Protein AF-A0A800IIA4-F1 (afdb_monomer)

Mean predicted aligned error: 16.6 Å

Sequence (178 aa):
QFEQRILDPRFRSATKDTIPQFEAEQLIQDRASAIQGIERRLAEEMEGFPVVVDNIQIENIVLPKKYINSIEIKQTEKNLAAAEEHKLERQRLEALRAVNTADAKAKGILKIAEAEAQSILLKGMAEAQAIEAKGKALKDNPLIVKLTEAQAWDGRLPTTMMGDGVMPIMDIRPTNNK

Secondary structure (DSSP, 8-state):
-HIIIIIHHHHHHHHHHHGGGS-HHHHHH-HHHHHHHHHHHHHHHHTTSS--------------HHHHHHHHHHHHHHHHHHHHHHHHHHHHHHHHHHHHHHHHHHHHHHHHHHHHHHHHHHHHHHHHHHHHHHHHHHHH-HHHHHHHHHHH--S---S---SS--------------

Solvent-accessible surface area (backbone atoms only — not comparable to full-atom values): 10802 Å² total; per-residue (Å²): 114,62,55,79,69,52,47,51,61,45,51,54,47,30,43,65,65,44,58,77,77,49,55,70,65,44,58,69,76,41,44,65,62,52,48,52,52,29,51,54,46,39,50,66,73,33,69,89,47,103,61,85,86,87,79,88,85,81,90,77,88,83,76,58,67,72,56,56,51,54,48,53,50,53,50,52,51,51,51,49,51,52,50,50,52,54,48,53,51,50,51,51,52,50,51,54,50,52,52,53,51,49,53,51,49,53,53,49,52,52,52,49,53,51,52,51,52,51,50,50,51,52,50,51,51,54,49,49,51,50,49,50,53,50,52,50,56,47,67,79,34,65,64,53,58,56,49,51,52,59,68,70,47,87,81,71,79,80,90,69,84,74,84,85,90,79,79,80,88,75,85,79,78,80,84,84,79,134

Radius of gyration: 52.63 Å; Cα contacts (8 Å, |Δi|>4): 32; chains: 1; bounding box: 92×34×142 Å

pLDDT: mean 78.51, std 14.35, range [39.19, 96.12]

Foldseek 3Di:
DCCVPPVVVLLVVLLVVQVVVDQVVCCVVPVPVSVVSSVVSSQVSCVPDPDDDDDDDDPDDDDDPVVVVVNVVVVVVVVVVVVVVVVVVVVVVVVVVVVVVVVVVVVVVVVVVVVVVVVVVVVVVVVVVVVVVVVVVCVVCVVVVVVVVVVPDPPDDPPDPDDDDDDDPDPPDDPDDD

Structure (mmCIF, N/CA/C/O backbone):
data_AF-A0A800IIA4-F1
#
_entry.id   AF-A0A800IIA4-F1
#
loop_
_atom_site.group_PDB
_atom_site.id
_atom_site.type_symbol
_atom_site.label_atom_id
_atom_site.label_alt_id
_atom_site.label_comp_id
_atom_site.label_asym_id
_atom_site.label_entity_id
_atom_site.label_seq_id
_atom_site.pdbx_PDB_ins_code
_atom_site.Cartn_x
_atom_site.Cartn_y
_atom_site.Cartn_z
_atom_site.occupancy
_atom_site.B_iso_or_equiv
_atom_site.auth_seq_id
_atom_site.auth_comp_id
_atom_site.auth_asym_id
_atom_site.auth_atom_id
_atom_site.pdbx_PDB_model_num
ATOM 1 N N . GLN A 1 1 ? -38.174 -3.268 46.066 1.00 60.22 1 GLN A N 1
ATOM 2 C CA . GLN A 1 1 ? -36.924 -2.975 46.814 1.00 60.22 1 GLN A CA 1
ATOM 3 C C . GLN A 1 1 ? -35.736 -3.848 46.398 1.00 60.22 1 GLN A C 1
ATOM 5 O O . GLN A 1 1 ? -34.617 -3.381 46.554 1.00 60.22 1 GLN A O 1
ATOM 10 N N . PHE A 1 2 ? -35.935 -5.072 45.886 1.00 66.44 2 PHE A N 1
ATOM 11 C CA . PHE A 1 2 ? -34.847 -5.938 45.400 1.00 66.44 2 PHE A CA 1
ATOM 12 C C . PHE A 1 2 ? -34.116 -5.346 44.180 1.00 66.44 2 PHE A C 1
ATOM 14 O O . PHE A 1 2 ? -32.895 -5.247 44.182 1.00 66.44 2 PHE A O 1
ATOM 21 N N . GLU A 1 3 ? -34.874 -4.854 43.199 1.00 64.06 3 GLU A N 1
ATOM 22 C CA . GLU A 1 3 ? -34.370 -4.246 41.959 1.00 64.06 3 GLU A CA 1
ATOM 23 C C . GLU A 1 3 ? -33.366 -3.103 42.218 1.00 64.06 3 GLU A C 1
ATOM 25 O O . GLU A 1 3 ? -32.193 -3.212 41.878 1.00 64.06 3 GLU A O 1
ATOM 30 N N . GLN A 1 4 ? -33.766 -2.079 42.975 1.00 68.69 4 GLN A N 1
ATOM 31 C CA . GLN A 1 4 ? -32.907 -0.925 43.288 1.00 68.69 4 GLN A CA 1
ATOM 32 C C . GLN A 1 4 ? -31.714 -1.235 44.209 1.00 68.69 4 GLN A C 1
ATOM 34 O O . GLN A 1 4 ? -30.764 -0.457 44.272 1.00 68.69 4 GLN A O 1
ATOM 39 N N . ARG A 1 5 ? -31.762 -2.328 44.985 1.00 74.25 5 ARG A N 1
ATOM 40 C CA . ARG A 1 5 ? -30.724 -2.641 45.988 1.00 74.25 5 ARG A CA 1
ATOM 41 C C . ARG A 1 5 ? -29.743 -3.714 45.542 1.00 74.25 5 ARG A C 1
ATOM 43 O O . ARG A 1 5 ? -28.636 -3.746 46.070 1.00 74.25 5 ARG A O 1
ATOM 50 N N . ILE A 1 6 ? -30.151 -4.598 44.637 1.00 76.62 6 ILE A N 1
ATOM 51 C CA . ILE A 1 6 ? -29.365 -5.766 44.229 1.00 76.62 6 ILE A CA 1
ATOM 52 C C . ILE A 1 6 ? -29.177 -5.783 42.714 1.00 76.62 6 ILE A C 1
ATOM 54 O O . ILE A 1 6 ? -28.040 -5.920 42.273 1.00 76.62 6 ILE A O 1
ATOM 58 N N . LEU A 1 7 ? -30.234 -5.564 41.926 1.00 79.44 7 LEU A N 1
ATOM 59 C CA . LEU A 1 7 ? -30.142 -5.627 40.465 1.00 79.44 7 LEU A CA 1
ATOM 60 C C . LEU A 1 7 ? -29.374 -4.429 39.885 1.00 79.44 7 LEU A C 1
ATOM 62 O O . LEU A 1 7 ? -28.376 -4.625 39.199 1.00 79.44 7 LEU A O 1
ATOM 66 N N . ASP A 1 8 ? -29.770 -3.196 40.214 1.00 82.25 8 ASP A N 1
ATOM 67 C CA . ASP A 1 8 ? -29.156 -1.980 39.654 1.00 82.25 8 ASP A CA 1
ATOM 68 C C . ASP A 1 8 ? -27.639 -1.872 39.912 1.00 82.25 8 ASP A C 1
ATOM 70 O O . ASP A 1 8 ? -26.889 -1.557 38.979 1.00 82.25 8 ASP A O 1
ATOM 74 N N . PRO A 1 9 ? -27.128 -2.127 41.138 1.00 84.69 9 PRO A N 1
ATOM 75 C CA . PRO A 1 9 ? -25.692 -2.055 41.397 1.00 84.69 9 PRO A CA 1
ATOM 76 C C . PRO A 1 9 ? -24.902 -3.117 40.629 1.00 84.69 9 PRO A C 1
ATOM 78 O O . PRO A 1 9 ? -23.801 -2.835 40.158 1.00 84.69 9 PRO A O 1
ATOM 81 N N . ARG A 1 10 ? -25.466 -4.321 40.484 1.00 83.56 10 ARG A N 1
ATOM 82 C CA . ARG A 1 10 ? -24.829 -5.455 39.800 1.00 83.56 10 ARG A CA 1
ATOM 83 C C . ARG A 1 10 ? -24.840 -5.272 38.293 1.00 83.56 10 ARG A C 1
ATOM 85 O O . ARG A 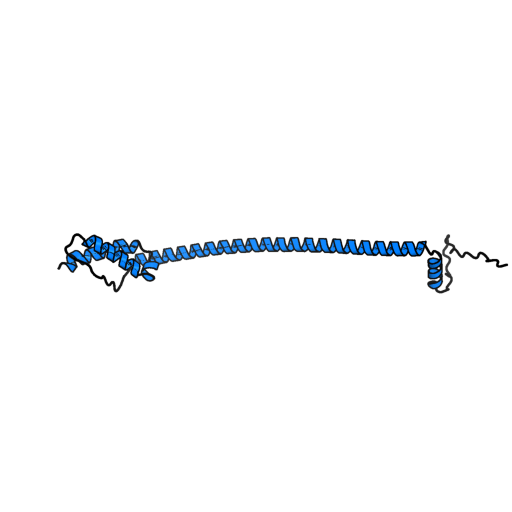1 10 ? -23.802 -5.403 37.660 1.00 83.56 10 ARG A O 1
ATOM 92 N N . PHE A 1 11 ? -25.952 -4.799 37.738 1.00 82.56 11 PHE A N 1
ATOM 93 C CA . PHE A 1 11 ? -26.037 -4.410 36.334 1.00 82.56 11 PHE A CA 1
ATOM 94 C C . PHE A 1 11 ? -25.012 -3.328 35.972 1.00 82.56 11 PHE A C 1
ATOM 96 O O . PHE A 1 11 ? -24.294 -3.441 34.974 1.00 82.56 11 PHE A O 1
ATOM 103 N N . ARG A 1 12 ? -24.871 -2.296 36.817 1.00 83.25 12 ARG A N 1
ATOM 104 C CA . ARG A 1 12 ? -23.839 -1.263 36.636 1.00 83.25 12 ARG A CA 1
ATOM 105 C C . ARG A 1 12 ? -22.422 -1.825 36.745 1.00 83.25 12 ARG A C 1
ATOM 107 O O . ARG A 1 12 ? -21.562 -1.379 35.989 1.00 83.25 12 ARG A O 1
ATOM 114 N N . SER A 1 13 ? -22.180 -2.763 37.662 1.00 84.44 13 SER A N 1
ATOM 115 C CA . SER A 1 13 ? -20.883 -3.435 37.818 1.00 84.44 13 SER A CA 1
ATOM 116 C C . SER A 1 13 ? -20.537 -4.255 36.577 1.00 84.44 13 SER A C 1
ATOM 118 O O . SER A 1 13 ? -19.545 -3.961 35.914 1.00 84.44 13 SER A O 1
ATOM 120 N N . ALA A 1 14 ? -21.419 -5.177 36.185 1.00 84.56 14 ALA A N 1
ATOM 1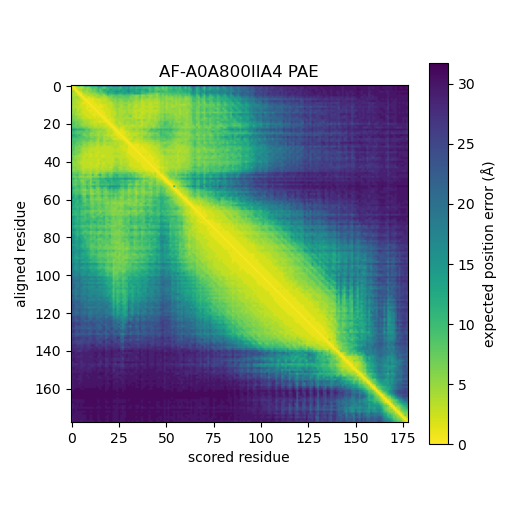21 C CA . ALA A 1 14 ? -21.260 -6.023 35.009 1.00 84.56 14 ALA A CA 1
ATOM 122 C C . ALA A 1 14 ? -21.019 -5.194 33.740 1.00 84.56 14 ALA A C 1
ATOM 124 O O . ALA A 1 14 ? -20.106 -5.492 32.976 1.00 84.56 14 ALA A O 1
ATOM 125 N N . THR A 1 15 ? -21.771 -4.105 33.543 1.00 82.31 15 THR A N 1
ATOM 126 C CA . THR A 1 15 ? -21.583 -3.196 32.399 1.00 82.31 15 THR A CA 1
ATOM 127 C C . THR A 1 15 ? -20.229 -2.488 32.440 1.00 82.31 15 THR A C 1
ATOM 129 O O . THR A 1 15 ? -19.560 -2.351 31.418 1.00 82.31 15 THR A O 1
ATOM 132 N N . LYS A 1 16 ? -19.796 -2.020 33.614 1.00 82.25 16 LYS A N 1
ATOM 133 C CA . LYS A 1 16 ? -18.520 -1.310 33.762 1.00 82.25 16 LYS A CA 1
ATOM 134 C C . LYS A 1 16 ? -17.313 -2.228 33.560 1.00 82.25 16 LYS A C 1
ATOM 136 O O . LYS A 1 16 ? -16.271 -1.737 33.134 1.00 82.25 16 LYS A O 1
ATOM 141 N N . ASP A 1 17 ? -17.470 -3.520 33.821 1.00 82.94 17 ASP A N 1
ATOM 142 C CA . ASP A 1 17 ? -16.411 -4.511 33.655 1.00 82.94 17 ASP A CA 1
ATOM 143 C C . ASP A 1 17 ? -16.322 -5.047 32.222 1.00 82.94 17 ASP A C 1
ATOM 145 O O . ASP A 1 17 ? -15.218 -5.305 31.741 1.00 82.94 17 ASP A O 1
ATOM 149 N N . THR A 1 18 ? -17.451 -5.190 31.518 1.00 80.94 18 THR A N 1
ATOM 150 C CA . THR A 1 18 ? -17.494 -5.732 30.147 1.00 80.94 18 THR A CA 1
ATOM 151 C C . THR A 1 18 ? -17.238 -4.682 29.071 1.00 80.94 18 THR A C 1
ATOM 153 O O . THR A 1 18 ? -16.461 -4.952 28.162 1.00 80.94 18 THR A O 1
ATOM 156 N N . ILE A 1 19 ? -17.812 -3.475 29.170 1.00 79.06 19 ILE A N 1
ATOM 157 C CA . ILE A 1 19 ? -17.651 -2.402 28.164 1.00 79.06 19 ILE A CA 1
ATOM 158 C C . ILE A 1 19 ? -16.173 -2.130 27.806 1.00 79.06 19 ILE A C 1
ATOM 160 O O . ILE A 1 19 ? -15.886 -1.997 26.620 1.00 79.06 19 ILE A O 1
ATOM 164 N N . PRO A 1 20 ? -15.212 -2.083 28.757 1.00 80.00 20 PRO A N 1
ATOM 165 C CA . PRO A 1 20 ? -13.802 -1.844 28.437 1.00 80.00 20 PRO A CA 1
ATOM 166 C C . PRO A 1 20 ? -13.113 -2.963 27.646 1.00 80.00 20 PRO A C 1
ATOM 168 O O . PRO A 1 20 ? -12.022 -2.735 27.130 1.00 80.00 20 PRO A O 1
ATOM 171 N N . GLN A 1 21 ? -13.697 -4.165 27.606 1.00 81.38 21 GLN A N 1
ATOM 172 C CA . GLN A 1 21 ? -13.141 -5.339 26.922 1.00 81.38 21 GLN A CA 1
ATOM 173 C C . GLN A 1 21 ? -13.475 -5.344 25.427 1.00 81.38 21 GLN A C 1
ATOM 175 O O . GLN A 1 21 ? -12.814 -6.038 24.659 1.00 81.38 21 GLN A O 1
ATOM 180 N N . PHE A 1 22 ? -14.483 -4.573 25.020 1.00 79.31 22 PHE A N 1
ATOM 181 C CA . PHE A 1 22 ? -14.864 -4.410 23.626 1.00 79.31 22 PHE A CA 1
ATOM 182 C C . PHE A 1 22 ? -14.209 -3.165 23.045 1.00 79.31 22 PHE A C 1
ATOM 184 O O . PHE A 1 22 ? -14.124 -2.116 23.690 1.00 79.31 22 PHE A O 1
ATOM 191 N N . GLU A 1 23 ? -13.782 -3.264 21.790 1.00 77.44 23 GLU A N 1
ATOM 192 C CA . GLU A 1 23 ? -13.385 -2.076 21.049 1.00 77.44 23 GLU A CA 1
ATOM 193 C C . GLU A 1 23 ? -14.626 -1.220 20.790 1.00 77.44 23 GLU A C 1
ATOM 195 O O . GLU A 1 23 ? -15.721 -1.714 20.522 1.00 77.44 23 GLU A O 1
ATOM 200 N N . ALA A 1 24 ? -14.478 0.095 20.842 1.00 73.06 24 ALA A N 1
ATOM 201 C CA . ALA A 1 24 ? -15.626 0.985 20.718 1.00 73.06 24 ALA A CA 1
ATOM 202 C C . ALA A 1 24 ? -16.327 0.925 19.361 1.00 73.06 24 ALA A C 1
ATOM 204 O O . ALA A 1 24 ? -17.528 1.165 19.272 1.00 73.06 24 ALA A O 1
ATOM 205 N N . GLU A 1 25 ? -15.586 0.577 18.314 1.00 73.69 25 GLU A N 1
ATOM 206 C CA . GLU A 1 25 ? -16.154 0.296 17.002 1.00 73.69 25 GLU A CA 1
ATOM 207 C C . GLU A 1 25 ? -17.111 -0.903 17.061 1.00 73.69 25 GLU A C 1
ATOM 209 O O . GLU A 1 25 ? -18.217 -0.826 16.529 1.00 73.69 25 GLU A O 1
ATOM 214 N N . GLN A 1 26 ? -16.751 -1.958 17.801 1.00 76.75 26 GLN A N 1
ATOM 215 C CA . GLN A 1 26 ? -17.608 -3.126 18.024 1.00 76.75 26 GLN A CA 1
ATOM 216 C C . GLN A 1 26 ? -18.845 -2.755 18.842 1.00 76.75 26 GLN A C 1
ATOM 218 O O . GLN A 1 26 ? -19.939 -3.195 18.517 1.00 76.75 26 GLN A O 1
ATOM 223 N N . LEU A 1 27 ? -18.718 -1.864 19.830 1.00 76.56 27 LEU A N 1
ATOM 224 C CA . LEU A 1 27 ? -19.871 -1.356 20.586 1.00 76.56 27 LEU A CA 1
ATOM 225 C C . LEU A 1 27 ? -20.865 -0.567 19.719 1.00 76.56 27 LEU A C 1
ATOM 227 O O . LEU A 1 27 ? -22.021 -0.417 20.104 1.00 76.56 27 LEU A O 1
ATOM 231 N N . ILE A 1 28 ? -20.440 -0.031 18.572 1.00 73.81 28 ILE A N 1
ATOM 232 C CA . ILE A 1 28 ? -21.322 0.693 17.649 1.00 73.81 28 ILE A CA 1
ATOM 233 C C . ILE A 1 28 ? -21.869 -0.250 16.575 1.00 73.81 28 ILE A C 1
ATOM 235 O O . ILE A 1 28 ? -23.071 -0.200 16.306 1.00 73.81 28 ILE A O 1
ATOM 239 N N . GLN A 1 29 ? -21.004 -1.077 15.982 1.00 77.06 29 GLN A N 1
ATOM 240 C CA . GLN A 1 29 ? -21.316 -1.955 14.850 1.00 77.06 29 GLN A CA 1
ATOM 241 C C . GLN A 1 29 ? -22.004 -3.260 15.270 1.00 77.06 29 GLN A C 1
ATOM 243 O O . GLN A 1 29 ? -22.933 -3.696 14.599 1.00 77.06 29 GLN A O 1
ATOM 248 N N . ASP A 1 30 ? -21.585 -3.859 16.383 1.00 82.06 30 ASP A N 1
ATOM 249 C CA . ASP A 1 30 ? -22.078 -5.139 16.893 1.00 82.06 30 ASP A CA 1
ATOM 250 C C . ASP A 1 30 ? -22.456 -5.025 18.377 1.00 82.06 30 ASP A C 1
ATOM 252 O O . ASP A 1 30 ? -21.862 -5.607 19.285 1.00 82.06 30 ASP A O 1
ATOM 256 N N . ARG A 1 31 ? -23.500 -4.233 18.634 1.00 78.12 31 ARG A N 1
ATOM 257 C CA . ARG A 1 31 ? -24.063 -4.069 19.983 1.00 78.12 31 ARG A CA 1
ATOM 258 C C . ARG A 1 31 ? -24.539 -5.389 20.579 1.00 78.12 31 ARG A C 1
ATOM 260 O O . ARG A 1 31 ? -24.533 -5.529 21.798 1.00 78.12 31 ARG A O 1
ATOM 267 N N . ALA A 1 32 ? -24.966 -6.332 19.742 1.00 82.94 32 ALA A N 1
ATOM 268 C CA . ALA A 1 32 ? -25.526 -7.598 20.188 1.00 82.94 32 ALA A CA 1
ATOM 269 C C . ALA A 1 32 ? -24.490 -8.434 20.952 1.00 82.94 32 ALA A C 1
ATOM 271 O O . ALA A 1 32 ? -24.811 -8.955 22.019 1.00 82.94 32 ALA A O 1
ATOM 272 N N . SER A 1 33 ? -23.244 -8.503 20.474 1.00 84.19 33 SER A N 1
ATOM 273 C CA . SER A 1 33 ? -22.184 -9.237 21.179 1.00 84.19 33 SER A CA 1
ATOM 274 C C . SER A 1 33 ? -21.808 -8.595 22.517 1.00 84.19 33 SER A C 1
ATOM 276 O O . SER A 1 33 ? -21.592 -9.300 23.507 1.00 84.19 33 SER A O 1
ATOM 278 N N . ALA A 1 34 ? -21.806 -7.262 22.587 1.00 81.81 34 ALA A N 1
ATOM 279 C CA . ALA A 1 34 ? -21.585 -6.535 23.834 1.00 81.81 34 ALA A CA 1
ATOM 280 C C . ALA A 1 34 ? -22.719 -6.763 24.847 1.00 81.81 34 ALA A C 1
ATOM 282 O O . ALA A 1 34 ? -22.449 -7.009 26.024 1.00 81.81 34 ALA A O 1
ATOM 283 N N . ILE A 1 35 ? -23.977 -6.739 24.387 1.00 83.06 35 ILE A N 1
ATOM 284 C CA . ILE A 1 35 ? -25.155 -7.045 25.211 1.00 83.06 35 ILE A CA 1
ATOM 285 C C . ILE A 1 35 ? -25.054 -8.475 25.741 1.00 83.06 35 ILE A C 1
ATOM 287 O O . ILE A 1 35 ? -25.084 -8.653 26.951 1.00 83.06 35 ILE A O 1
ATOM 291 N N . GLN A 1 36 ? -24.805 -9.472 24.888 1.00 85.81 36 GLN A N 1
ATOM 292 C CA . GLN A 1 36 ? -24.626 -10.866 25.321 1.00 85.81 36 GLN A CA 1
ATOM 293 C C . GLN A 1 36 ? -23.494 -11.030 26.346 1.00 85.81 36 GLN A C 1
ATOM 295 O O . GLN A 1 36 ? -23.594 -11.819 27.288 1.00 85.81 36 GLN A O 1
ATOM 300 N N . GLY A 1 37 ? -22.405 -10.272 26.189 1.00 84.75 37 GLY A N 1
ATOM 301 C CA . GLY A 1 37 ? -21.318 -10.226 27.163 1.00 84.75 37 GLY A CA 1
ATOM 302 C C . GLY A 1 37 ? -21.773 -9.719 28.534 1.00 84.75 37 GLY A C 1
ATOM 303 O O . GLY A 1 37 ? -21.421 -10.321 29.551 1.00 84.75 37 GLY A O 1
ATOM 304 N N . ILE A 1 38 ? -22.570 -8.647 28.558 1.00 83.88 38 ILE A N 1
ATOM 305 C CA . ILE A 1 38 ? -23.182 -8.094 29.776 1.00 83.88 38 ILE A CA 1
ATOM 306 C C . ILE A 1 38 ? -24.174 -9.089 30.383 1.00 83.88 38 ILE A C 1
ATOM 308 O O . ILE A 1 38 ? -24.126 -9.311 31.590 1.00 83.88 38 ILE A O 1
ATOM 312 N N . GLU A 1 39 ? -25.034 -9.707 29.570 1.00 83.88 39 GLU A N 1
ATOM 313 C CA . GLU A 1 39 ? -26.045 -10.671 30.017 1.00 83.88 39 GLU A CA 1
ATOM 314 C C . GLU A 1 39 ? -25.413 -11.864 30.722 1.00 83.88 39 GLU A C 1
ATOM 316 O O . GLU A 1 39 ? -25.776 -12.178 31.854 1.00 83.88 39 GLU A O 1
ATOM 321 N N . ARG A 1 40 ? -24.408 -12.483 30.094 1.00 86.44 40 ARG A N 1
ATOM 322 C CA . ARG A 1 40 ? -23.670 -13.602 30.685 1.00 86.44 40 ARG A CA 1
ATOM 323 C C . ARG A 1 40 ? -23.040 -13.211 32.018 1.00 86.44 40 ARG A C 1
ATOM 325 O O . ARG A 1 40 ? -23.161 -13.951 32.987 1.00 86.44 40 ARG A O 1
ATOM 332 N N . ARG A 1 41 ? -22.406 -12.037 32.086 1.00 85.56 41 ARG A N 1
ATOM 333 C CA . ARG A 1 41 ? -21.752 -11.587 33.319 1.00 85.56 41 ARG A CA 1
ATOM 334 C C . ARG A 1 41 ? -22.753 -11.248 34.418 1.00 85.56 41 ARG A C 1
ATOM 336 O O . ARG A 1 41 ? -22.496 -11.527 35.584 1.00 85.56 41 ARG A O 1
ATOM 343 N N . LEU A 1 42 ? -23.904 -10.683 34.059 1.00 83.81 42 LEU A N 1
ATOM 344 C CA . LEU A 1 42 ? -24.973 -10.452 35.021 1.00 83.81 42 LEU A CA 1
ATOM 345 C C . LEU A 1 42 ? -25.563 -11.775 35.521 1.00 83.81 42 LEU A C 1
ATOM 347 O O . LEU A 1 42 ? -25.814 -11.893 36.714 1.00 83.81 42 LEU A O 1
ATOM 351 N N . ALA A 1 43 ? -25.751 -12.767 34.647 1.00 83.81 43 ALA A N 1
ATOM 352 C CA . ALA A 1 43 ? -26.227 -14.092 35.033 1.00 83.81 43 ALA A CA 1
ATOM 353 C C . ALA A 1 43 ? -25.261 -14.779 36.016 1.00 83.81 43 ALA A C 1
ATOM 355 O O . ALA A 1 43 ? -25.705 -15.275 37.048 1.00 83.81 43 ALA A O 1
ATOM 356 N N . GLU A 1 44 ? -23.950 -14.717 35.754 1.00 86.19 44 GLU A N 1
ATOM 357 C CA . GLU A 1 44 ? -22.903 -15.198 36.670 1.00 86.19 44 GLU A CA 1
ATOM 358 C C . GLU A 1 44 ? -22.960 -14.485 38.035 1.00 86.19 44 GLU A C 1
ATOM 360 O O . GLU A 1 44 ? -22.883 -15.121 39.084 1.00 86.19 44 GLU A O 1
ATOM 365 N N . GLU A 1 45 ? -23.145 -13.160 38.056 1.00 83.50 45 GLU A N 1
ATOM 366 C CA . GLU A 1 45 ? -23.272 -12.406 39.312 1.00 83.50 45 GLU A CA 1
ATOM 367 C C . GLU A 1 45 ? -24.580 -12.695 40.074 1.00 83.50 45 GLU A C 1
ATOM 369 O O . GLU A 1 45 ? -24.644 -12.478 41.289 1.00 83.50 45 GLU A O 1
ATOM 374 N N . MET A 1 46 ? -25.622 -13.160 39.378 1.00 81.25 46 MET A N 1
ATOM 375 C CA . MET A 1 46 ? -26.958 -13.423 39.926 1.00 81.25 46 MET A CA 1
ATOM 376 C C . MET A 1 46 ? -27.196 -14.878 40.345 1.00 81.25 46 MET A C 1
ATOM 378 O O . MET A 1 46 ? -28.176 -15.134 41.039 1.00 81.25 46 MET A O 1
ATOM 382 N N . GLU A 1 47 ? -26.288 -15.807 40.034 1.00 81.62 47 GLU A N 1
ATOM 383 C CA . GLU A 1 47 ? -26.404 -17.239 40.363 1.00 81.62 47 GLU A CA 1
ATOM 384 C C . GLU A 1 47 ? -26.554 -17.511 41.879 1.00 81.62 47 GLU A C 1
ATOM 386 O O . GLU A 1 47 ? -27.169 -18.490 42.298 1.00 81.62 47 GLU A O 1
ATOM 391 N N . GLY A 1 48 ? -26.053 -16.604 42.726 1.00 79.56 48 GLY A N 1
ATOM 392 C CA . GLY A 1 48 ? -26.197 -16.664 44.187 1.00 79.56 48 GLY A CA 1
ATOM 393 C C . GLY A 1 48 ? -27.542 -16.171 44.740 1.00 79.56 48 GLY A C 1
ATOM 394 O O . GLY A 1 48 ? -27.732 -16.165 45.959 1.00 79.56 48 GLY A O 1
ATOM 395 N N . PHE A 1 49 ? -28.464 -15.724 43.886 1.00 80.00 49 PHE A N 1
ATOM 396 C CA . PHE A 1 49 ? -29.761 -15.176 44.278 1.00 80.00 49 PHE A CA 1
ATOM 397 C C . PHE A 1 49 ? -30.911 -16.015 43.703 1.00 80.00 49 PHE A C 1
ATOM 399 O O . PHE A 1 49 ? -30.782 -16.597 42.631 1.00 80.00 49 PHE A O 1
ATOM 406 N N . PRO A 1 50 ? -32.078 -16.069 44.373 1.00 76.25 50 PRO A N 1
ATOM 407 C CA . PRO A 1 50 ? -33.233 -16.844 43.916 1.00 76.25 50 PRO A CA 1
ATOM 408 C C . PRO A 1 50 ? -33.999 -16.129 42.783 1.00 76.25 50 PRO A C 1
ATOM 410 O O . PRO A 1 50 ? -35.221 -16.005 42.841 1.00 76.25 50 PRO A O 1
ATOM 413 N N . VAL A 1 51 ? -33.292 -15.587 41.788 1.00 74.62 51 VAL A N 1
ATOM 414 C CA . VAL A 1 51 ? -33.865 -14.790 40.695 1.00 74.62 51 VAL A CA 1
ATOM 415 C C . VAL A 1 51 ? -33.307 -15.277 39.365 1.00 74.62 51 VAL A C 1
ATOM 417 O O . VAL A 1 51 ? -32.098 -15.399 39.207 1.00 74.62 51 VAL A O 1
ATOM 420 N N . VAL A 1 52 ? -34.199 -15.538 38.410 1.00 70.75 52 VAL A N 1
ATOM 421 C CA . VAL A 1 52 ? -33.846 -15.939 37.044 1.00 70.75 52 VAL A CA 1
ATOM 422 C C . VAL A 1 52 ? -33.973 -14.717 36.140 1.00 70.75 52 VAL A C 1
ATOM 424 O O . VAL A 1 52 ? -34.999 -14.036 36.154 1.00 70.75 52 VAL A O 1
ATOM 427 N N . VAL A 1 53 ? -32.915 -14.415 35.392 1.00 70.62 53 VAL A N 1
ATOM 428 C CA . VAL A 1 53 ? -32.880 -13.315 34.423 1.00 70.62 53 VAL A CA 1
ATOM 429 C C . VAL A 1 53 ? -33.193 -13.896 33.043 1.00 70.62 53 VAL A C 1
ATOM 431 O O . VAL A 1 53 ? -32.388 -14.659 32.523 1.00 70.62 53 VAL A O 1
ATOM 434 N N . ASP A 1 54 ? -34.352 -13.560 32.468 1.00 70.44 54 ASP A N 1
ATOM 435 C CA . ASP A 1 54 ? -34.792 -14.112 31.173 1.00 70.44 54 ASP A CA 1
ATOM 436 C C . ASP A 1 54 ? -34.195 -13.371 29.965 1.00 70.44 54 ASP A C 1
ATOM 438 O O . ASP A 1 54 ? -33.567 -13.983 29.107 1.00 70.44 54 ASP A O 1
ATOM 442 N N . ASN A 1 55 ? -34.426 -12.057 29.855 1.00 69.25 55 ASN A N 1
ATOM 443 C CA . ASN A 1 55 ? -34.052 -11.281 28.668 1.00 69.25 55 ASN A CA 1
ATOM 444 C C . ASN A 1 55 ? -33.782 -9.819 29.041 1.00 69.25 55 ASN A C 1
ATOM 446 O O . ASN A 1 55 ? -34.676 -9.138 29.551 1.00 69.25 55 ASN A O 1
ATOM 450 N N . ILE A 1 56 ? -32.564 -9.331 28.797 1.00 72.75 56 ILE A N 1
ATOM 451 C CA . ILE A 1 56 ? -32.175 -7.963 29.144 1.00 72.75 56 ILE A CA 1
ATOM 452 C C . ILE A 1 56 ? -32.267 -7.100 27.890 1.00 72.75 56 ILE A C 1
ATOM 454 O O . ILE A 1 56 ? -31.492 -7.230 26.948 1.00 72.75 56 ILE A O 1
ATOM 458 N N . GLN A 1 57 ? -33.197 -6.147 27.897 1.00 71.19 57 GLN A N 1
ATOM 459 C CA . GLN A 1 57 ? -33.329 -5.187 26.803 1.00 71.19 57 GLN A CA 1
ATOM 460 C C . GLN A 1 57 ? -32.595 -3.895 27.151 1.00 71.19 57 GLN A C 1
ATOM 462 O O . GLN A 1 57 ? -33.050 -3.101 27.972 1.00 71.19 57 GLN A O 1
ATOM 467 N N . ILE A 1 58 ? -31.440 -3.686 26.521 1.00 72.19 58 ILE A N 1
ATOM 468 C CA . ILE A 1 58 ? -30.679 -2.443 26.653 1.00 72.19 58 ILE A CA 1
ATOM 469 C C . ILE A 1 58 ? -31.134 -1.469 25.561 1.00 72.19 58 ILE A C 1
ATOM 471 O O . ILE A 1 58 ? -30.803 -1.653 24.393 1.00 72.19 58 ILE A O 1
ATOM 475 N N . GLU A 1 59 ? -31.857 -0.409 25.937 1.00 69.88 59 GLU A N 1
ATOM 476 C CA . GLU A 1 59 ? -32.259 0.642 24.987 1.00 69.88 59 GLU A CA 1
ATOM 477 C C . GLU A 1 59 ? -31.074 1.513 24.549 1.00 69.88 59 GLU A C 1
ATOM 479 O O . GLU A 1 59 ? -30.883 1.758 23.361 1.00 69.88 59 GLU A O 1
ATOM 484 N N . ASN A 1 60 ? -30.272 2.000 25.506 1.00 67.94 60 ASN A N 1
ATOM 485 C CA . ASN A 1 60 ? -29.215 2.975 25.243 1.00 67.94 60 ASN A CA 1
ATOM 486 C C . ASN A 1 60 ? -27.952 2.709 26.068 1.00 67.94 60 ASN A C 1
ATOM 488 O O . ASN A 1 60 ? -27.986 2.678 27.297 1.00 67.94 60 ASN A O 1
ATOM 492 N N . ILE A 1 61 ? -26.811 2.619 25.383 1.00 70.62 61 ILE A N 1
ATOM 493 C CA . ILE A 1 61 ? -25.481 2.587 26.000 1.00 70.62 61 ILE A CA 1
ATOM 494 C C . ILE A 1 61 ? -24.883 3.988 25.882 1.00 70.62 61 ILE A C 1
ATOM 496 O O . ILE A 1 61 ? -24.504 4.425 24.795 1.00 70.62 61 ILE A O 1
ATOM 500 N N . VAL A 1 62 ? -24.803 4.708 27.002 1.00 75.44 62 VAL A N 1
ATOM 501 C CA . VAL A 1 62 ? -24.183 6.038 27.053 1.00 75.44 62 VAL A CA 1
ATOM 502 C C . VAL A 1 62 ? -22.758 5.904 27.575 1.00 75.44 62 VAL A C 1
ATOM 504 O O . VAL A 1 62 ? -22.529 5.689 28.765 1.00 75.44 62 VAL A O 1
ATOM 507 N N . LEU A 1 63 ? -21.790 6.045 26.672 1.00 74.00 63 LEU A N 1
ATOM 508 C CA . LEU A 1 63 ? -20.372 6.012 27.019 1.00 74.00 63 LEU A CA 1
ATOM 509 C C . LEU A 1 63 ? -19.925 7.358 27.623 1.00 74.00 63 LEU A C 1
ATOM 511 O O . LEU A 1 63 ? -20.342 8.422 27.154 1.00 74.00 63 LEU A O 1
ATOM 515 N N . PRO A 1 64 ? -19.035 7.360 28.634 1.00 80.12 64 PRO A N 1
ATOM 516 C CA . PRO A 1 64 ? -18.441 8.593 29.136 1.00 80.12 64 PRO A CA 1
ATOM 517 C C . PRO A 1 64 ? -17.632 9.316 28.049 1.00 80.12 64 PRO A C 1
ATOM 519 O O . PRO A 1 64 ? -16.830 8.696 27.352 1.00 80.12 64 PRO A O 1
ATOM 522 N N . LYS A 1 65 ? -17.742 10.651 27.974 1.00 82.81 65 LYS A N 1
ATOM 523 C CA . LYS A 1 65 ? -17.024 11.483 26.982 1.00 82.81 65 LYS A CA 1
ATOM 524 C C . LYS A 1 65 ? -15.511 11.237 26.943 1.00 82.81 65 LYS A C 1
ATOM 526 O O . LYS A 1 65 ? -14.921 11.212 25.875 1.00 82.81 65 LYS A O 1
ATOM 531 N N . LYS A 1 66 ? -14.879 11.009 28.102 1.00 80.12 66 LYS A N 1
ATOM 532 C CA . LYS A 1 66 ? -13.440 10.694 28.171 1.00 80.12 66 LYS A CA 1
ATOM 533 C C . LYS A 1 66 ? -13.078 9.435 27.380 1.00 80.12 66 LYS A C 1
ATOM 535 O O . LYS A 1 66 ? -12.023 9.408 26.762 1.00 80.12 66 LYS A O 1
ATOM 540 N N . TYR A 1 67 ? -13.944 8.423 27.404 1.00 74.06 67 TYR A N 1
ATOM 541 C CA . TYR A 1 67 ? -13.717 7.172 26.689 1.00 74.06 67 TYR A CA 1
ATOM 542 C C . TYR A 1 67 ? -13.849 7.392 25.178 1.00 74.06 67 TYR A C 1
ATOM 544 O O . TYR A 1 67 ? -12.938 7.023 24.447 1.00 74.06 67 TYR A O 1
ATOM 552 N N . ILE A 1 68 ? -14.901 8.101 24.737 1.00 77.69 68 ILE A N 1
ATOM 553 C CA . ILE A 1 68 ? -15.105 8.509 23.329 1.00 77.69 68 ILE A CA 1
ATOM 554 C C . ILE A 1 68 ? -13.870 9.237 22.787 1.00 77.69 68 ILE A C 1
ATOM 556 O O . ILE A 1 68 ? -13.340 8.857 21.749 1.00 77.69 68 ILE A O 1
ATOM 560 N N . ASN A 1 69 ? -13.334 10.199 23.538 1.00 82.38 69 ASN A N 1
ATOM 561 C CA . ASN A 1 69 ? -12.133 10.924 23.123 1.00 82.38 69 ASN A CA 1
ATOM 562 C C . ASN A 1 69 ? -10.908 10.001 22.984 1.00 82.38 69 ASN A C 1
ATOM 564 O O . ASN A 1 69 ? -10.140 10.131 22.036 1.00 82.38 69 ASN A O 1
ATOM 568 N N . SER A 1 70 ? -10.701 9.057 23.910 1.00 76.31 70 SER A N 1
ATOM 569 C CA . SER A 1 70 ? -9.594 8.094 23.805 1.00 76.31 70 SER A CA 1
ATOM 570 C C . SER A 1 70 ? -9.727 7.171 22.591 1.00 76.31 70 SER A C 1
ATOM 572 O O . SER A 1 70 ? -8.717 6.775 22.013 1.00 76.31 70 SER A O 1
ATOM 574 N N . ILE A 1 71 ? -10.957 6.841 22.197 1.00 74.38 71 ILE A N 1
ATOM 575 C CA . ILE A 1 71 ? -11.247 6.055 20.995 1.00 74.38 71 ILE A CA 1
ATOM 576 C C . ILE A 1 71 ? -10.917 6.861 19.745 1.00 74.38 71 ILE A C 1
ATOM 578 O O . ILE A 1 71 ? -10.221 6.351 18.874 1.00 74.38 71 ILE A O 1
ATOM 582 N N . GLU A 1 72 ? -11.380 8.110 19.667 1.00 78.75 72 GLU A N 1
ATOM 583 C CA . GLU A 1 72 ? -11.079 8.994 18.538 1.00 78.75 72 GLU A CA 1
ATOM 584 C C . GLU A 1 72 ? -9.568 9.133 18.352 1.00 78.75 72 GLU A C 1
ATOM 586 O O . GLU A 1 72 ? -9.073 8.956 17.242 1.00 78.75 72 GLU A O 1
ATOM 591 N N . ILE A 1 73 ? -8.819 9.327 19.443 1.00 83.50 73 ILE A N 1
ATOM 592 C CA . ILE A 1 73 ? -7.353 9.389 19.404 1.00 83.50 73 ILE A CA 1
ATOM 593 C C . ILE A 1 73 ? -6.771 8.084 18.847 1.00 83.50 73 ILE A C 1
ATOM 595 O O . ILE A 1 73 ? -6.056 8.123 17.847 1.00 83.50 73 ILE A O 1
ATOM 599 N N . LYS A 1 74 ? -7.130 6.919 19.404 1.00 85.06 74 LYS A N 1
ATOM 600 C CA . LYS A 1 74 ? -6.646 5.622 18.895 1.00 85.06 74 LYS A CA 1
ATOM 601 C C . LYS A 1 74 ? -6.999 5.398 17.425 1.00 85.06 74 LYS A C 1
ATOM 603 O O . LYS A 1 74 ? -6.191 4.850 16.679 1.00 85.06 74 LYS A O 1
ATOM 608 N N . GLN A 1 75 ? -8.192 5.808 17.000 1.00 82.62 75 GLN A N 1
ATOM 609 C CA . GLN A 1 75 ? -8.623 5.673 15.615 1.00 82.62 75 GLN A CA 1
ATOM 610 C C . GLN A 1 75 ? -7.807 6.583 14.700 1.00 82.62 75 GLN A C 1
ATOM 612 O O . GLN A 1 75 ? -7.366 6.148 13.638 1.00 82.62 75 GLN A O 1
ATOM 617 N N . THR A 1 76 ? -7.557 7.827 15.118 1.00 86.25 76 THR A N 1
ATOM 618 C CA . THR A 1 76 ? -6.689 8.737 14.365 1.00 86.25 76 THR A CA 1
ATOM 619 C C . THR A 1 76 ? -5.267 8.196 14.261 1.00 86.25 76 THR A C 1
ATOM 621 O O . THR A 1 76 ? -4.719 8.201 13.166 1.00 86.25 76 THR A O 1
ATOM 624 N N . GLU A 1 77 ? -4.698 7.644 15.335 1.00 87.81 77 GLU A N 1
ATOM 625 C CA . GLU A 1 77 ? -3.370 7.020 15.318 1.00 87.81 77 GLU A CA 1
ATOM 626 C C . GLU A 1 77 ? -3.314 5.789 14.409 1.00 87.81 77 GLU A C 1
ATOM 628 O O . GLU A 1 77 ? -2.401 5.687 13.592 1.00 87.81 77 GLU A O 1
ATOM 633 N N . LYS A 1 78 ? -4.302 4.884 14.480 1.00 88.19 78 LYS A N 1
ATOM 634 C CA . LYS A 1 78 ? -4.391 3.726 13.572 1.00 88.19 78 LYS A CA 1
ATOM 635 C C . LYS A 1 78 ? -4.485 4.165 12.113 1.00 88.19 78 LYS A C 1
ATOM 637 O O . LYS A 1 78 ? -3.780 3.628 11.263 1.00 88.19 78 LYS A O 1
ATOM 642 N N . ASN A 1 79 ? -5.323 5.160 11.828 1.00 88.56 79 ASN A N 1
ATOM 643 C CA . ASN A 1 79 ? -5.486 5.695 10.480 1.00 88.56 79 ASN A CA 1
ATOM 644 C C . ASN A 1 79 ? -4.196 6.363 9.980 1.00 88.56 79 ASN A C 1
ATOM 646 O O . ASN A 1 79 ? -3.827 6.182 8.822 1.00 88.56 79 ASN A O 1
ATOM 650 N N . LEU A 1 80 ? -3.496 7.107 10.843 1.00 92.38 80 LEU A N 1
ATOM 651 C CA . LEU A 1 80 ? -2.208 7.727 10.527 1.00 92.38 80 LEU A CA 1
ATOM 652 C C . LEU A 1 80 ? -1.124 6.674 10.273 1.00 92.38 80 LEU A C 1
ATOM 654 O O . LEU A 1 80 ? -0.395 6.785 9.292 1.00 92.38 80 LEU A O 1
ATOM 658 N N . ALA A 1 81 ? -1.050 5.633 11.104 1.00 92.56 81 ALA A N 1
ATOM 659 C CA . ALA A 1 81 ? -0.111 4.530 10.926 1.00 92.56 81 ALA A CA 1
ATOM 660 C C . ALA A 1 81 ? -0.357 3.794 9.600 1.00 92.56 81 ALA A C 1
ATOM 662 O O . ALA A 1 81 ? 0.569 3.636 8.808 1.00 92.56 81 ALA A O 1
ATOM 663 N N . ALA A 1 82 ? -1.612 3.437 9.307 1.00 92.62 82 ALA A N 1
ATOM 664 C CA . ALA A 1 82 ? -1.986 2.826 8.034 1.00 92.62 82 ALA A CA 1
ATOM 665 C C . ALA A 1 82 ? -1.669 3.746 6.840 1.00 92.62 82 ALA A C 1
ATOM 667 O O . ALA A 1 82 ? -1.167 3.295 5.810 1.00 92.62 82 ALA A O 1
ATOM 668 N N . ALA A 1 83 ? -1.908 5.054 6.971 1.00 93.06 83 ALA A N 1
ATOM 669 C CA . ALA A 1 83 ? -1.571 6.021 5.931 1.00 93.06 83 ALA A CA 1
ATOM 670 C C . ALA A 1 83 ? -0.056 6.094 5.663 1.00 93.06 83 ALA A C 1
ATOM 672 O O . ALA A 1 83 ? 0.349 6.145 4.497 1.00 93.06 83 ALA A O 1
ATOM 673 N N . GLU A 1 84 ? 0.777 6.072 6.707 1.00 93.75 84 GL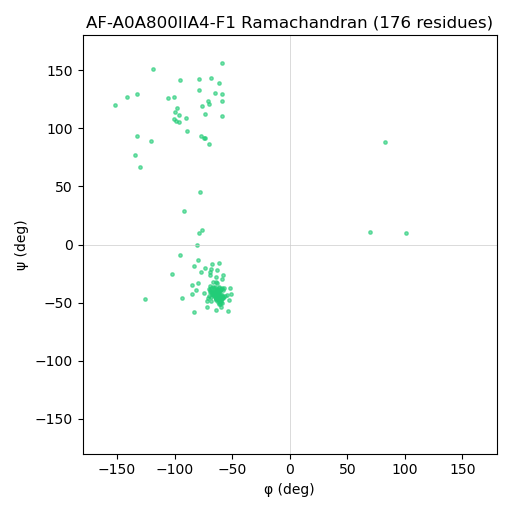U A N 1
ATOM 674 C CA . GLU A 1 84 ? 2.237 6.056 6.572 1.00 93.75 84 GLU A CA 1
ATOM 675 C C . GLU A 1 84 ? 2.753 4.723 6.006 1.00 93.75 84 GLU A C 1
ATOM 677 O O . GLU A 1 84 ? 3.607 4.740 5.118 1.00 93.75 84 GLU A O 1
ATOM 682 N N . GLU A 1 85 ? 2.188 3.575 6.396 1.00 94.12 85 GLU A N 1
ATOM 683 C CA . GLU A 1 85 ? 2.515 2.281 5.776 1.00 94.12 85 GLU A CA 1
ATOM 684 C C . GLU A 1 85 ? 2.200 2.273 4.277 1.00 94.12 85 GLU A C 1
ATOM 686 O O . GLU A 1 85 ? 3.053 1.933 3.452 1.00 94.12 85 GLU A O 1
ATOM 691 N N . HIS A 1 86 ? 1.006 2.726 3.888 1.00 94.19 86 HIS A N 1
ATOM 692 C CA . HIS A 1 86 ? 0.633 2.833 2.477 1.00 94.19 86 HIS A CA 1
ATOM 693 C C . HIS A 1 86 ? 1.517 3.821 1.711 1.00 94.19 86 HIS A C 1
ATOM 695 O O . HIS A 1 86 ? 1.781 3.640 0.521 1.00 94.19 86 HIS A O 1
ATOM 701 N N . LYS A 1 87 ? 1.985 4.885 2.363 1.00 95.25 87 LYS A N 1
ATOM 702 C CA . LYS A 1 87 ? 2.918 5.843 1.766 1.00 95.25 87 LYS A CA 1
ATOM 703 C C . LYS A 1 87 ? 4.294 5.221 1.542 1.00 95.25 87 LYS A C 1
ATOM 705 O O . LYS A 1 87 ? 4.825 5.373 0.442 1.00 95.25 87 LYS A O 1
ATOM 710 N N . LEU A 1 88 ? 4.826 4.488 2.518 1.00 94.31 88 LEU A N 1
ATOM 711 C CA . LEU A 1 88 ? 6.081 3.750 2.381 1.00 94.31 88 LEU A CA 1
ATOM 712 C C . LEU A 1 88 ? 5.994 2.716 1.252 1.00 94.31 88 LEU A C 1
ATOM 714 O O . LEU A 1 88 ? 6.901 2.614 0.427 1.00 94.31 88 LEU A O 1
ATOM 718 N N . GLU A 1 89 ? 4.881 1.990 1.171 1.00 95.38 89 GLU A N 1
ATOM 719 C CA . GLU A 1 89 ? 4.681 0.987 0.128 1.00 95.38 89 GLU A CA 1
ATOM 720 C C . GLU A 1 89 ? 4.588 1.613 -1.268 1.00 95.38 89 GLU A C 1
ATOM 722 O O . GLU A 1 89 ? 5.206 1.126 -2.217 1.00 95.38 89 GLU A O 1
ATOM 727 N N . ARG A 1 90 ? 3.908 2.761 -1.399 1.00 95.44 90 ARG A N 1
ATOM 728 C CA . ARG A 1 90 ? 3.907 3.535 -2.652 1.00 95.44 90 ARG A CA 1
ATOM 729 C C . ARG A 1 90 ? 5.315 3.956 -3.067 1.00 95.44 90 ARG A C 1
ATOM 731 O O . ARG A 1 90 ? 5.661 3.781 -4.232 1.00 95.44 90 ARG A O 1
ATOM 738 N N . GLN A 1 91 ? 6.127 4.453 -2.133 1.00 95.75 91 GLN A N 1
ATOM 739 C CA . GLN A 1 91 ? 7.515 4.840 -2.411 1.00 95.75 91 GLN A CA 1
ATOM 740 C C . GLN A 1 91 ? 8.363 3.646 -2.868 1.00 95.75 91 GLN A C 1
ATOM 742 O O . GLN A 1 91 ? 9.125 3.762 -3.829 1.00 95.75 91 GLN A O 1
ATOM 747 N N . ARG A 1 92 ? 8.206 2.475 -2.234 1.00 95.94 92 ARG A N 1
ATOM 748 C CA . ARG A 1 92 ? 8.888 1.242 -2.662 1.00 95.94 92 ARG A CA 1
ATOM 749 C C . ARG A 1 92 ? 8.477 0.819 -4.064 1.00 95.94 92 ARG A C 1
ATOM 751 O O . ARG A 1 92 ? 9.340 0.520 -4.888 1.00 95.94 92 ARG A O 1
ATOM 758 N N . LEU A 1 93 ? 7.177 0.809 -4.347 1.00 95.69 93 LEU A N 1
ATOM 759 C CA . LEU A 1 93 ? 6.660 0.435 -5.659 1.00 95.69 93 LEU A CA 1
ATOM 760 C C . LEU A 1 93 ? 7.147 1.394 -6.751 1.00 95.69 93 LEU A C 1
ATOM 762 O O . LEU A 1 93 ? 7.493 0.958 -7.848 1.00 95.69 93 LEU A O 1
ATOM 766 N N . GLU A 1 94 ? 7.199 2.691 -6.459 1.00 96.12 94 GLU A N 1
ATOM 767 C CA . GLU A 1 94 ? 7.734 3.702 -7.368 1.00 96.12 94 GLU A CA 1
ATOM 768 C C . GLU A 1 94 ? 9.227 3.484 -7.648 1.00 96.12 94 GLU A C 1
ATOM 770 O O . GLU A 1 94 ? 9.627 3.445 -8.814 1.00 96.12 94 GLU A O 1
ATOM 775 N N . ALA A 1 95 ? 10.033 3.229 -6.612 1.00 95.12 95 ALA A N 1
ATOM 776 C CA . ALA A 1 95 ? 11.447 2.896 -6.770 1.00 95.12 95 ALA A CA 1
ATOM 777 C C . ALA A 1 95 ? 11.647 1.628 -7.623 1.00 95.12 95 ALA A C 1
ATOM 779 O O . ALA A 1 95 ? 12.444 1.625 -8.562 1.00 95.12 95 ALA A O 1
ATOM 780 N N . LEU A 1 96 ? 10.870 0.569 -7.369 1.00 95.56 96 LEU A N 1
ATOM 781 C CA . LEU A 1 96 ? 10.906 -0.671 -8.153 1.00 95.56 96 LEU A CA 1
ATOM 782 C C . LEU A 1 96 ? 10.510 -0.454 -9.618 1.00 95.56 96 LEU A C 1
ATOM 784 O O . LEU A 1 96 ? 11.102 -1.057 -10.517 1.00 95.56 96 LEU A O 1
ATOM 788 N N . ARG A 1 97 ? 9.516 0.402 -9.879 1.00 95.19 97 ARG A N 1
ATOM 789 C CA . ARG A 1 97 ? 9.113 0.779 -11.242 1.00 95.19 97 ARG A CA 1
ATOM 790 C C . ARG A 1 97 ? 10.213 1.555 -11.952 1.00 95.19 97 ARG A C 1
ATOM 792 O O . ARG A 1 97 ? 10.462 1.283 -13.126 1.00 95.19 97 ARG A O 1
ATOM 799 N N . ALA A 1 98 ? 10.876 2.484 -11.266 1.00 95.81 98 ALA A N 1
ATOM 800 C CA . ALA A 1 98 ? 11.980 3.252 -11.831 1.00 95.81 98 ALA A CA 1
ATOM 801 C C . ALA A 1 98 ? 13.143 2.337 -12.245 1.00 95.81 98 ALA A C 1
ATOM 803 O O . ALA A 1 98 ? 13.603 2.424 -13.384 1.00 95.81 98 ALA A O 1
ATOM 804 N N . VAL A 1 99 ? 13.542 1.404 -11.371 1.00 95.38 99 VAL A N 1
ATOM 805 C CA . VAL A 1 99 ? 14.593 0.412 -11.661 1.00 95.38 99 VAL A CA 1
ATOM 806 C C . VAL A 1 99 ? 14.194 -0.483 -12.834 1.00 95.38 99 VAL A C 1
ATOM 808 O O . VAL A 1 99 ? 14.925 -0.553 -13.816 1.00 95.38 99 VAL A O 1
ATOM 811 N N . ASN A 1 100 ? 12.994 -1.076 -12.811 1.00 93.69 100 ASN A N 1
ATOM 812 C CA . ASN A 1 100 ? 12.530 -1.920 -13.919 1.00 93.69 100 ASN A CA 1
ATOM 813 C C . ASN A 1 100 ? 12.458 -1.164 -15.250 1.00 93.69 100 ASN A C 1
ATOM 815 O O . ASN A 1 100 ? 12.779 -1.718 -16.298 1.00 93.69 100 ASN A O 1
ATOM 819 N N . THR A 1 101 ? 12.043 0.103 -15.226 1.00 94.56 101 THR A N 1
ATOM 820 C CA . THR A 1 101 ? 11.977 0.933 -16.434 1.00 94.56 101 THR A CA 1
ATOM 821 C C . THR A 1 101 ? 13.376 1.242 -16.963 1.00 94.56 101 THR A C 1
ATOM 823 O O . THR A 1 101 ? 13.588 1.211 -18.176 1.00 94.56 101 THR A O 1
ATOM 826 N N . ALA A 1 102 ? 14.337 1.527 -16.081 1.00 93.56 102 ALA A N 1
ATOM 827 C CA . ALA A 1 102 ? 15.731 1.737 -16.458 1.00 93.56 102 ALA A CA 1
ATOM 828 C C . ALA A 1 102 ? 16.347 0.459 -17.051 1.00 93.56 102 ALA A C 1
ATOM 830 O O . ALA A 1 102 ? 16.920 0.511 -18.139 1.00 93.56 102 ALA A O 1
ATOM 831 N N . ASP A 1 103 ? 16.134 -0.692 -16.413 1.00 93.94 103 ASP A N 1
ATOM 832 C CA . ASP A 1 103 ? 16.599 -1.994 -16.900 1.00 93.94 103 ASP A CA 1
ATOM 833 C C . ASP A 1 103 ? 15.964 -2.366 -18.242 1.00 93.94 103 ASP A C 1
ATOM 835 O O . ASP A 1 103 ? 16.642 -2.859 -19.145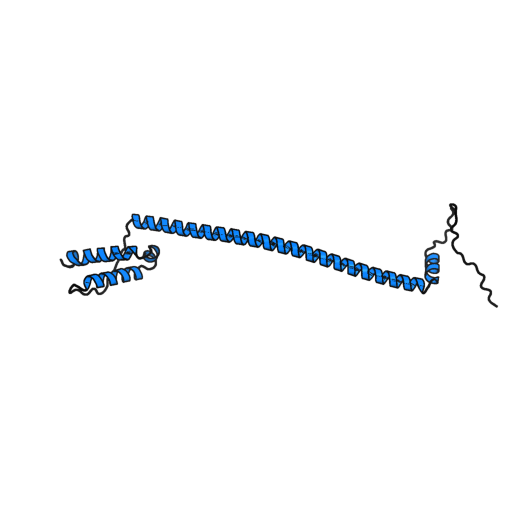 1.00 93.94 103 ASP A O 1
ATOM 839 N N . ALA A 1 104 ? 14.663 -2.112 -18.407 1.00 94.12 104 ALA A N 1
ATOM 840 C CA . ALA A 1 104 ? 13.963 -2.342 -19.665 1.00 94.12 104 ALA A CA 1
ATOM 841 C C . ALA A 1 104 ? 14.530 -1.466 -20.791 1.00 94.12 104 ALA A C 1
ATOM 843 O O . ALA A 1 104 ? 14.751 -1.963 -21.896 1.00 94.12 104 ALA A O 1
ATOM 844 N N . LYS A 1 105 ? 14.824 -0.187 -20.514 1.00 94.69 105 LYS A N 1
ATOM 845 C CA . LYS A 1 105 ? 15.475 0.719 -21.473 1.00 94.69 105 LYS A CA 1
ATOM 846 C C . LYS A 1 105 ? 16.885 0.249 -21.827 1.00 94.69 105 LYS A C 1
ATOM 848 O O . LYS A 1 105 ? 17.210 0.187 -23.009 1.00 94.69 105 LYS A O 1
ATOM 853 N N . ALA A 1 106 ? 17.691 -0.133 -20.837 1.00 93.62 106 ALA A N 1
ATOM 854 C CA . ALA A 1 106 ? 19.044 -0.641 -21.056 1.00 93.62 106 ALA A CA 1
ATOM 855 C C . ALA A 1 106 ? 19.038 -1.912 -21.922 1.00 93.62 106 ALA A C 1
ATOM 857 O O . ALA A 1 106 ? 19.742 -1.986 -22.927 1.00 93.62 106 ALA A O 1
ATOM 858 N N . LYS A 1 107 ? 18.171 -2.880 -21.597 1.00 94.19 107 LYS A N 1
ATOM 859 C CA . LYS A 1 107 ? 17.976 -4.094 -22.407 1.00 94.19 107 LYS A CA 1
ATOM 860 C C . LYS A 1 107 ? 17.467 -3.777 -23.814 1.00 94.19 107 LYS A C 1
ATOM 862 O O . LYS A 1 107 ? 17.874 -4.439 -24.763 1.00 94.19 107 LYS A O 1
ATOM 867 N N . GLY A 1 108 ? 16.594 -2.780 -23.959 1.00 94.50 108 GLY A N 1
ATOM 868 C CA . GLY A 1 108 ? 16.119 -2.304 -25.257 1.00 94.50 108 GLY A CA 1
ATOM 869 C C . GLY A 1 108 ? 17.256 -1.783 -26.135 1.00 94.50 108 GLY A C 1
ATOM 870 O O . GLY A 1 108 ? 17.380 -2.211 -27.277 1.00 94.50 108 GLY A O 1
ATOM 871 N N . ILE A 1 109 ? 18.124 -0.928 -25.585 1.00 94.00 109 ILE A N 1
ATOM 872 C CA . ILE A 1 109 ? 19.288 -0.375 -26.297 1.00 94.00 109 ILE A CA 1
ATOM 873 C C . ILE A 1 109 ? 20.253 -1.485 -26.720 1.00 94.00 109 ILE A C 1
ATOM 875 O O . ILE A 1 109 ? 20.677 -1.505 -27.872 1.00 94.00 109 ILE A O 1
ATOM 879 N N . LEU A 1 110 ? 20.558 -2.435 -25.828 1.00 94.50 110 LEU A N 1
ATOM 880 C CA . LEU A 1 110 ? 21.423 -3.571 -26.160 1.00 94.50 110 LEU A CA 1
ATOM 881 C C . LEU A 1 110 ? 20.857 -4.396 -27.321 1.00 94.50 110 LEU A C 1
ATOM 883 O O . LEU A 1 110 ? 21.577 -4.677 -28.271 1.00 94.50 110 LEU A O 1
ATOM 887 N N . LYS A 1 111 ? 19.556 -4.710 -27.296 1.00 94.38 111 LYS A N 1
ATOM 888 C CA . LYS A 1 111 ? 18.907 -5.443 -28.394 1.00 94.38 111 LYS A CA 1
ATOM 889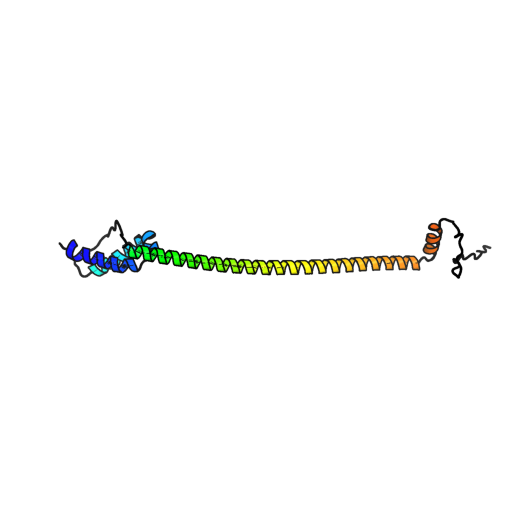 C C . LYS A 1 111 ? 18.924 -4.675 -29.714 1.00 94.38 111 LYS A C 1
ATOM 891 O O . LYS A 1 111 ? 19.081 -5.291 -30.762 1.00 94.38 111 LYS A O 1
ATOM 896 N N . ILE A 1 112 ? 18.746 -3.354 -29.674 1.00 94.31 112 ILE A N 1
ATOM 897 C CA . ILE A 1 112 ? 18.830 -2.509 -30.874 1.00 94.31 112 ILE A CA 1
ATOM 898 C C . ILE A 1 112 ? 20.254 -2.548 -31.435 1.00 94.31 112 ILE A C 1
ATOM 900 O O . ILE A 1 112 ? 20.422 -2.825 -32.617 1.00 94.31 112 ILE A O 1
ATOM 904 N N . ALA A 1 113 ? 21.271 -2.366 -30.590 1.00 94.06 113 ALA A N 1
ATOM 905 C CA . ALA A 1 113 ? 22.671 -2.421 -31.006 1.00 94.06 113 ALA A CA 1
ATOM 906 C C . ALA A 1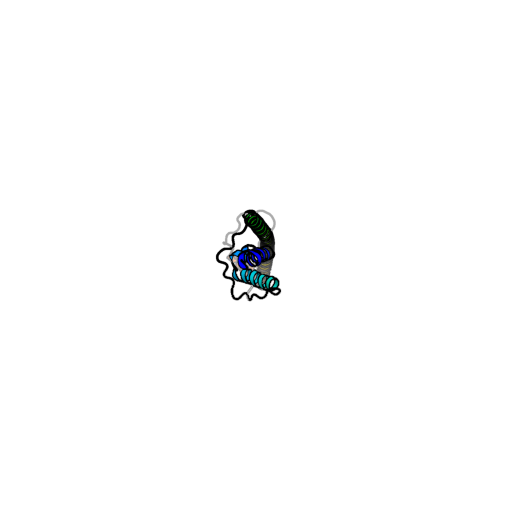 113 ? 23.063 -3.802 -31.567 1.00 94.06 113 ALA A C 1
ATOM 908 O O . ALA A 1 113 ? 23.751 -3.888 -32.583 1.00 94.06 113 ALA A O 1
ATOM 909 N N . GLU A 1 114 ? 22.592 -4.892 -30.954 1.00 94.62 114 GLU A N 1
ATOM 910 C CA . GLU A 1 114 ? 22.776 -6.253 -31.471 1.00 94.62 114 GLU A CA 1
ATOM 911 C C . GLU A 1 114 ? 22.108 -6.440 -32.839 1.00 94.62 114 GLU A C 1
ATOM 913 O O . GLU A 1 114 ? 22.720 -6.995 -33.753 1.00 94.62 114 GLU A O 1
ATOM 918 N N . ALA A 1 115 ? 20.872 -5.959 -33.004 1.00 94.81 115 ALA A N 1
ATOM 919 C CA . ALA A 1 115 ? 20.153 -6.035 -34.272 1.00 94.81 115 ALA A CA 1
ATOM 920 C C . ALA A 1 115 ? 20.843 -5.214 -35.375 1.00 94.81 115 ALA A C 1
ATOM 922 O O . ALA A 1 115 ? 20.963 -5.677 -36.511 1.00 94.81 115 ALA A O 1
ATOM 923 N N . GLU A 1 116 ? 21.344 -4.021 -35.049 1.00 94.44 116 GLU A N 1
ATOM 924 C CA . GLU A 1 116 ? 22.117 -3.182 -35.968 1.00 94.44 116 GLU A CA 1
ATOM 925 C C . GLU A 1 116 ? 23.428 -3.855 -36.378 1.00 94.44 116 GLU A C 1
ATOM 927 O O . GLU A 1 116 ? 23.726 -3.934 -37.572 1.00 94.44 116 GLU A O 1
ATOM 932 N N . ALA A 1 117 ? 24.175 -4.409 -35.419 1.00 95.00 117 ALA A N 1
ATOM 933 C CA . ALA A 1 117 ? 25.411 -5.136 -35.691 1.00 95.00 117 ALA A CA 1
ATOM 934 C C . ALA A 1 117 ? 25.168 -6.346 -36.607 1.00 95.00 117 ALA A C 1
ATOM 936 O O . ALA A 1 117 ? 25.880 -6.526 -37.597 1.00 95.00 117 ALA A O 1
ATOM 937 N N . GLN A 1 118 ? 24.130 -7.143 -36.336 1.00 94.81 118 GLN A N 1
ATOM 938 C CA . GLN A 1 118 ? 23.750 -8.273 -37.191 1.00 94.81 118 GLN A CA 1
ATOM 939 C C . GLN A 1 118 ? 23.335 -7.822 -38.595 1.00 94.81 118 GLN A C 1
ATOM 941 O O . GLN A 1 118 ? 23.730 -8.441 -39.582 1.00 94.81 118 GLN A O 1
ATOM 946 N N . SER A 1 119 ? 22.584 -6.725 -38.704 1.00 94.62 119 SER A N 1
ATOM 947 C CA . SER A 1 119 ? 22.194 -6.144 -39.992 1.00 94.62 119 SER A CA 1
ATOM 948 C C . SER A 1 119 ? 23.411 -5.687 -40.805 1.00 94.62 119 SER A C 1
ATOM 950 O O . SER A 1 119 ? 23.490 -5.976 -41.999 1.00 94.62 119 SER A O 1
ATOM 952 N N . ILE A 1 120 ? 24.385 -5.019 -40.178 1.00 94.62 120 ILE A N 1
ATOM 953 C CA . ILE A 1 120 ? 25.629 -4.593 -40.838 1.00 94.62 120 ILE A CA 1
ATOM 954 C C . ILE A 1 120 ? 26.436 -5.807 -41.300 1.00 94.62 120 ILE A C 1
ATOM 956 O O . ILE A 1 120 ? 26.891 -5.828 -42.441 1.00 94.62 120 ILE A O 1
ATOM 960 N N . LEU A 1 121 ? 26.574 -6.833 -40.456 1.00 94.94 121 LEU A N 1
ATOM 961 C CA . LEU A 1 121 ? 27.265 -8.070 -40.824 1.00 94.94 121 LEU A CA 1
ATOM 962 C C . LEU A 1 121 ? 26.596 -8.755 -42.016 1.00 94.94 121 LEU A C 1
ATOM 964 O O . LEU A 1 121 ? 27.280 -9.121 -42.968 1.00 94.94 121 LEU A O 1
ATOM 968 N N . LEU A 1 122 ? 25.269 -8.888 -41.998 1.00 95.31 122 LEU A N 1
ATOM 969 C CA . LEU A 1 122 ? 24.526 -9.517 -43.086 1.00 95.31 122 LEU A CA 1
ATOM 970 C C .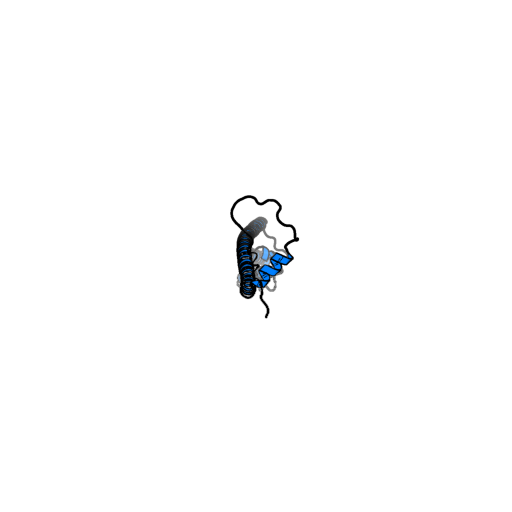 LEU A 1 122 ? 24.657 -8.726 -44.394 1.00 95.31 122 LEU A C 1
ATOM 972 O O . LEU A 1 122 ? 24.888 -9.320 -45.446 1.00 95.31 122 LEU A O 1
ATOM 976 N N . LYS A 1 123 ? 24.562 -7.391 -44.331 1.00 94.38 123 LYS A N 1
ATOM 977 C CA . LYS A 1 123 ? 24.793 -6.517 -45.491 1.00 94.38 123 LYS A CA 1
ATOM 978 C C .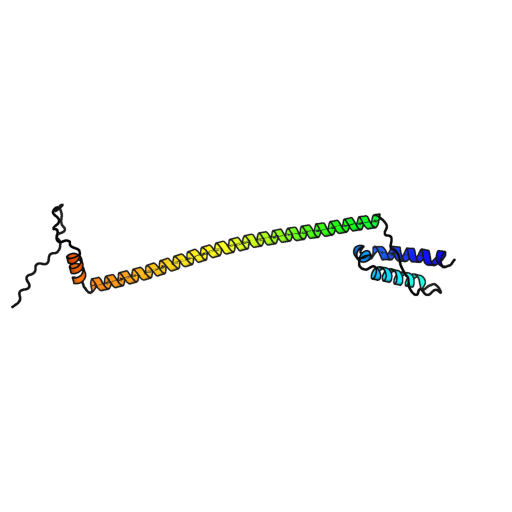 LYS A 1 123 ? 26.220 -6.646 -46.015 1.00 94.38 123 LYS A C 1
ATOM 980 O O . LYS A 1 123 ? 26.395 -6.855 -47.209 1.00 94.38 123 LYS A O 1
ATOM 985 N N . GLY A 1 124 ? 27.219 -6.607 -45.135 1.00 94.88 124 GLY A N 1
ATOM 986 C CA . GLY A 1 124 ? 28.624 -6.768 -45.505 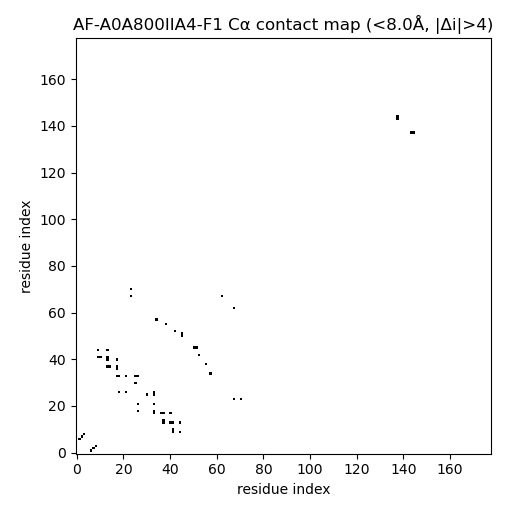1.00 94.88 124 GLY A CA 1
ATOM 987 C C . GLY A 1 124 ? 28.912 -8.127 -46.145 1.00 94.88 124 GLY A C 1
ATOM 988 O O . GLY A 1 124 ? 29.621 -8.193 -47.144 1.00 94.88 124 GLY A O 1
ATOM 989 N N . MET A 1 125 ? 28.314 -9.212 -45.637 1.00 94.00 125 MET A N 1
ATOM 990 C CA . MET A 1 125 ? 28.409 -10.536 -46.262 1.00 94.00 125 MET A CA 1
ATOM 991 C C . MET A 1 125 ? 27.749 -10.564 -47.644 1.00 94.00 125 MET A C 1
ATOM 993 O O . MET A 1 125 ? 28.335 -11.100 -48.583 1.00 94.00 125 MET A O 1
ATOM 997 N N . ALA A 1 126 ? 26.557 -9.979 -47.788 1.00 94.00 126 ALA A N 1
ATOM 998 C CA . ALA A 1 126 ? 25.859 -9.912 -49.069 1.00 94.00 126 ALA A CA 1
ATOM 999 C C . ALA A 1 126 ? 26.646 -9.093 -50.110 1.00 94.00 126 ALA A C 1
ATOM 1001 O O . ALA A 1 126 ? 26.775 -9.506 -51.262 1.00 94.00 126 ALA A O 1
ATOM 1002 N N . GLU A 1 127 ? 27.226 -7.961 -49.705 1.00 92.88 127 GLU A N 1
ATOM 1003 C CA . GLU A 1 127 ? 28.084 -7.131 -50.554 1.00 92.88 127 GLU A CA 1
ATOM 1004 C C . GLU A 1 127 ? 29.381 -7.851 -50.928 1.00 92.88 127 GLU A C 1
ATOM 1006 O O . GLU A 1 127 ? 29.759 -7.852 -52.100 1.00 92.88 127 GLU A O 1
ATOM 1011 N N . ALA A 1 128 ? 30.030 -8.522 -49.972 1.00 92.12 128 ALA A N 1
ATOM 1012 C CA . ALA A 1 128 ? 31.232 -9.310 -50.225 1.00 92.12 128 ALA A CA 1
ATOM 1013 C C . ALA A 1 128 ? 30.965 -10.440 -51.230 1.00 92.12 128 ALA A C 1
ATOM 1015 O O . ALA A 1 128 ? 31.716 -10.586 -52.193 1.00 92.12 128 ALA A O 1
ATOM 1016 N N . GLN A 1 129 ? 29.864 -11.184 -51.071 1.00 92.25 129 GLN A N 1
ATOM 1017 C CA . GLN A 1 129 ? 29.447 -12.214 -52.028 1.00 92.25 129 GLN A CA 1
ATOM 1018 C C . GLN A 1 129 ? 29.149 -11.625 -53.411 1.00 92.25 129 GLN A C 1
ATOM 1020 O O . GLN A 1 129 ? 29.544 -12.199 -54.426 1.00 92.25 129 GLN A O 1
ATOM 1025 N N . ALA A 1 130 ? 28.490 -10.464 -53.474 1.00 89.19 130 ALA A N 1
ATOM 1026 C CA . ALA A 1 130 ? 28.215 -9.786 -54.736 1.00 89.19 130 ALA A CA 1
ATOM 1027 C C . ALA A 1 130 ? 29.503 -9.312 -55.432 1.00 89.19 130 ALA A C 1
ATOM 1029 O O . ALA A 1 130 ? 29.626 -9.449 -56.649 1.00 89.19 130 ALA A O 1
ATOM 1030 N N . ILE A 1 131 ? 30.470 -8.775 -54.682 1.00 86.69 131 ILE A N 1
ATOM 1031 C CA . ILE A 1 131 ? 31.782 -8.368 -55.201 1.00 86.69 131 ILE A CA 1
ATOM 1032 C C . ILE A 1 131 ? 32.578 -9.588 -55.659 1.00 86.69 131 ILE A C 1
ATOM 1034 O O . ILE A 1 131 ? 33.154 -9.546 -56.740 1.00 86.69 131 ILE A O 1
ATOM 1038 N N . GLU A 1 132 ? 32.587 -10.682 -54.898 1.00 90.19 132 GLU A N 1
ATOM 1039 C CA . GLU A 1 132 ? 33.278 -11.915 -55.283 1.00 90.19 132 GLU A CA 1
ATOM 1040 C C . GLU A 1 132 ? 32.673 -12.512 -56.560 1.00 90.19 132 GLU A C 1
ATOM 1042 O O . GLU A 1 132 ? 33.407 -12.871 -57.481 1.00 90.19 132 GLU A O 1
ATOM 1047 N N . ALA A 1 133 ? 31.341 -12.563 -56.659 1.00 85.44 133 ALA A N 1
ATOM 1048 C CA . ALA A 1 133 ? 30.643 -13.021 -57.857 1.00 85.44 133 ALA A CA 1
ATOM 1049 C C . ALA A 1 133 ? 30.953 -12.131 -59.071 1.00 85.44 133 ALA A C 1
ATOM 1051 O O . ALA A 1 133 ? 31.258 -12.645 -60.148 1.00 85.44 133 ALA A O 1
ATOM 1052 N N . LYS A 1 134 ? 30.953 -10.802 -58.894 1.00 81.25 134 LYS A N 1
ATOM 1053 C CA . LYS A 1 134 ? 31.378 -9.850 -59.933 1.00 81.25 134 LYS A CA 1
ATOM 1054 C C . LYS A 1 134 ? 32.848 -10.044 -60.309 1.00 81.25 134 LYS A C 1
ATOM 1056 O O . LYS A 1 134 ? 33.166 -10.068 -61.490 1.00 81.25 134 LYS A O 1
ATOM 1061 N N . GLY A 1 135 ? 33.738 -10.226 -59.336 1.00 83.75 135 GLY A N 1
ATOM 1062 C CA . GLY A 1 135 ? 35.166 -10.458 -59.550 1.00 83.75 135 GLY A CA 1
ATOM 1063 C C . GLY A 1 135 ? 35.445 -11.754 -60.310 1.00 83.75 135 GLY A C 1
ATOM 1064 O O . GLY A 1 135 ? 36.261 -11.753 -61.228 1.00 83.75 135 GLY A O 1
ATOM 1065 N N . LYS A 1 136 ? 34.725 -12.840 -59.993 1.00 81.94 136 LYS A N 1
ATOM 1066 C CA . LYS A 1 136 ? 34.764 -14.097 -60.759 1.00 81.94 136 LYS A CA 1
ATOM 1067 C C . LYS A 1 136 ? 34.278 -13.884 -62.193 1.00 81.94 136 LYS A C 1
ATOM 1069 O O . LYS A 1 136 ? 35.011 -14.204 -63.119 1.00 81.94 136 LYS A O 1
ATOM 1074 N N . ALA A 1 137 ? 33.126 -13.236 -62.382 1.00 76.94 137 ALA A N 1
ATOM 1075 C CA . ALA A 1 137 ? 32.601 -12.936 -63.716 1.00 76.94 137 ALA A CA 1
ATOM 1076 C C . ALA A 1 137 ? 33.558 -12.068 -64.563 1.00 76.94 137 ALA A C 1
ATOM 1078 O O . ALA A 1 137 ? 33.711 -12.303 -65.760 1.00 76.94 137 ALA A O 1
ATOM 1079 N N . LEU A 1 138 ? 34.235 -11.094 -63.945 1.00 69.94 138 LEU A N 1
ATOM 1080 C CA . LEU A 1 138 ? 35.240 -10.250 -64.602 1.00 69.94 138 LEU A CA 1
ATOM 1081 C C . LEU A 1 138 ? 36.522 -11.027 -64.944 1.00 69.94 138 LEU A C 1
ATOM 1083 O O . LEU A 1 138 ? 37.102 -10.812 -66.006 1.00 69.94 138 LEU A O 1
ATOM 1087 N N . LYS A 1 139 ? 36.959 -11.939 -64.067 1.00 70.56 139 LYS A N 1
ATOM 1088 C CA . LYS A 1 139 ? 38.140 -12.788 -64.284 1.00 70.56 139 LYS A CA 1
ATOM 1089 C C . LYS A 1 139 ? 37.916 -13.819 -65.390 1.00 70.56 139 LYS A C 1
ATOM 1091 O O . LYS A 1 139 ? 38.817 -14.042 -66.194 1.00 70.56 139 LYS A O 1
ATOM 1096 N N . ASP A 1 140 ? 36.731 -14.420 -65.431 1.00 74.06 140 ASP A N 1
ATOM 1097 C CA . ASP A 1 140 ? 36.372 -15.446 -66.412 1.00 74.06 140 ASP A CA 1
ATOM 1098 C C . ASP A 1 140 ? 36.143 -14.855 -67.810 1.00 74.06 140 ASP A C 1
ATOM 1100 O O . ASP A 1 140 ? 36.264 -15.563 -68.810 1.00 74.06 140 ASP A O 1
ATOM 1104 N N . ASN A 1 141 ? 35.872 -13.547 -67.911 1.00 63.47 141 ASN A N 1
ATOM 1105 C CA . ASN A 1 141 ? 35.727 -12.873 -69.195 1.00 63.47 141 ASN A CA 1
ATOM 1106 C C . ASN A 1 141 ? 36.480 -11.526 -69.270 1.00 63.47 141 ASN A C 1
ATOM 1108 O O . ASN A 1 141 ? 35.862 -10.457 -69.258 1.00 63.47 141 ASN A O 1
ATOM 1112 N N . PRO A 1 142 ? 37.816 -11.554 -69.451 1.00 65.19 142 PRO A N 1
ATOM 1113 C CA . PRO A 1 142 ? 38.642 -10.352 -69.613 1.00 65.19 142 PRO A CA 1
ATOM 1114 C C . PRO A 1 142 ? 38.285 -9.503 -70.846 1.00 65.19 142 PRO A C 1
ATOM 1116 O O . PRO A 1 142 ? 38.701 -8.349 -70.949 1.00 65.19 142 PRO A O 1
ATOM 1119 N N . LEU A 1 143 ? 37.529 -10.063 -71.799 1.00 61.03 143 LEU A N 1
ATOM 1120 C CA . LEU A 1 143 ? 37.054 -9.344 -72.982 1.00 61.03 143 LEU A CA 1
ATOM 1121 C C . LEU A 1 143 ? 35.865 -8.427 -72.658 1.00 61.03 143 LEU A C 1
ATOM 1123 O O . LEU A 1 143 ? 35.684 -7.434 -73.357 1.00 61.03 143 LEU A O 1
ATOM 1127 N N . ILE A 1 144 ? 35.101 -8.696 -71.589 1.00 61.38 144 ILE A N 1
ATOM 1128 C CA . ILE A 1 144 ? 33.991 -7.830 -71.152 1.00 61.38 144 ILE A CA 1
ATOM 1129 C C . ILE A 1 144 ? 34.524 -6.499 -70.639 1.00 61.38 144 ILE A C 1
ATOM 1131 O O . ILE A 1 144 ? 33.959 -5.477 -70.994 1.00 61.38 144 ILE A O 1
ATOM 1135 N N . VAL A 1 145 ? 35.628 -6.488 -69.883 1.00 61.88 145 VAL A N 1
ATOM 1136 C CA . VAL A 1 145 ? 36.242 -5.243 -69.387 1.00 61.88 145 VAL A CA 1
ATOM 1137 C C . VAL A 1 145 ? 36.638 -4.350 -70.563 1.00 61.88 145 VAL A C 1
ATOM 1139 O O . VAL A 1 145 ? 36.192 -3.209 -70.636 1.00 61.88 145 VAL A O 1
ATOM 1142 N N . LYS A 1 146 ? 37.340 -4.914 -71.557 1.00 61.00 146 LYS A N 1
ATOM 1143 C CA . LYS A 1 146 ? 37.704 -4.202 -72.793 1.00 61.00 146 LYS A CA 1
ATOM 1144 C C . LYS A 1 146 ? 36.484 -3.745 -73.602 1.00 61.00 146 LYS A C 1
ATOM 1146 O O . LYS A 1 146 ? 36.522 -2.667 -74.184 1.00 61.00 146 LYS A O 1
ATOM 1151 N N . LEU A 1 147 ? 35.405 -4.534 -73.644 1.00 59.59 147 LEU A N 1
ATOM 1152 C CA . LEU A 1 147 ? 34.160 -4.164 -74.329 1.00 59.59 147 LEU A CA 1
ATOM 1153 C C . LEU A 1 147 ? 33.424 -3.031 -73.596 1.00 59.59 147 LEU A C 1
ATOM 1155 O O . LEU A 1 147 ? 32.979 -2.090 -74.241 1.00 59.59 147 LEU A O 1
ATOM 1159 N N . THR A 1 148 ? 33.318 -3.090 -72.266 1.00 64.31 148 THR A N 1
ATOM 1160 C CA . THR A 1 148 ? 32.686 -2.043 -71.450 1.00 64.31 148 THR A CA 1
ATOM 1161 C C . THR A 1 148 ? 33.499 -0.758 -71.445 1.00 64.31 148 THR A C 1
ATOM 1163 O O . THR A 1 148 ? 32.918 0.317 -71.521 1.00 64.31 148 THR A O 1
ATOM 1166 N N . GLU A 1 149 ? 34.830 -0.854 -71.423 1.00 64.12 149 GLU A N 1
ATOM 1167 C CA . GLU A 1 149 ? 35.726 0.291 -71.590 1.00 64.12 149 GLU A CA 1
ATOM 1168 C C . GLU A 1 149 ? 35.545 0.906 -72.980 1.00 64.12 149 GLU A C 1
ATOM 1170 O O . GLU A 1 149 ? 35.363 2.113 -73.080 1.00 64.12 149 GLU A O 1
ATOM 1175 N N . ALA A 1 150 ? 35.487 0.095 -74.043 1.00 61.22 150 ALA A N 1
ATOM 1176 C CA . ALA A 1 150 ? 35.242 0.577 -75.403 1.00 61.22 150 ALA A CA 1
ATOM 1177 C C . ALA A 1 150 ? 33.829 1.161 -75.609 1.00 61.22 150 ALA A C 1
ATOM 1179 O O . ALA A 1 150 ? 33.674 2.084 -76.402 1.00 61.22 150 ALA A O 1
ATOM 1180 N N . GLN A 1 151 ? 32.803 0.654 -74.912 1.00 60.19 151 GLN A N 1
ATOM 1181 C CA . GLN A 1 151 ? 31.427 1.173 -74.972 1.00 60.19 151 GLN A CA 1
ATOM 1182 C C . GLN A 1 151 ? 31.211 2.428 -74.116 1.00 60.19 151 GLN A C 1
ATOM 1184 O O . GLN A 1 151 ? 30.398 3.273 -74.480 1.00 60.19 151 GLN A O 1
ATOM 1189 N N . ALA A 1 152 ? 31.906 2.551 -72.983 1.00 64.38 152 ALA A N 1
ATOM 1190 C CA . ALA A 1 152 ? 31.877 3.743 -72.135 1.00 64.38 152 ALA A CA 1
ATOM 1191 C C . ALA A 1 152 ? 32.779 4.867 -72.671 1.00 64.38 152 ALA A C 1
ATOM 1193 O O . ALA A 1 152 ? 32.683 6.006 -72.215 1.00 64.38 152 ALA A O 1
ATOM 1194 N N . TRP A 1 153 ? 33.653 4.552 -73.629 1.00 65.19 153 TRP A N 1
ATOM 1195 C CA . TRP A 1 153 ? 34.490 5.528 -74.304 1.00 65.19 153 TRP A CA 1
ATOM 1196 C C . TRP A 1 153 ? 33.664 6.320 -75.325 1.00 65.19 153 TRP A C 1
ATOM 1198 O O . TRP A 1 153 ? 33.124 5.774 -76.283 1.00 65.19 153 TRP A O 1
ATOM 1208 N N . ASP A 1 154 ? 33.582 7.633 -75.134 1.00 59.56 154 ASP A N 1
ATOM 1209 C CA . ASP A 1 154 ? 32.806 8.577 -75.949 1.00 59.56 154 ASP A CA 1
ATOM 1210 C C . ASP A 1 154 ? 33.463 8.920 -77.306 1.00 59.56 154 ASP A C 1
ATOM 1212 O O . ASP A 1 154 ? 33.054 9.860 -77.992 1.00 59.56 154 ASP A O 1
ATOM 1216 N N . GLY A 1 155 ? 34.492 8.164 -77.706 1.00 61.62 155 GLY A N 1
ATOM 1217 C CA . GLY A 1 155 ? 35.204 8.328 -78.972 1.00 61.62 155 GLY A CA 1
ATOM 1218 C C . GLY A 1 155 ? 36.054 9.599 -79.070 1.00 61.62 155 GLY A C 1
ATOM 1219 O O . GLY A 1 155 ? 36.531 9.920 -80.161 1.00 61.62 155 GLY A O 1
ATOM 1220 N N . ARG A 1 156 ? 36.270 10.338 -77.971 1.00 59.66 156 ARG A N 1
ATOM 1221 C CA . ARG A 1 156 ? 37.140 11.522 -77.960 1.00 59.66 156 ARG A CA 1
ATOM 1222 C C . ARG A 1 156 ? 38.530 11.163 -77.437 1.00 59.66 156 ARG A C 1
ATOM 1224 O O . ARG A 1 156 ? 38.711 10.770 -76.288 1.00 59.66 156 ARG A O 1
ATOM 1231 N N . LEU A 1 157 ? 39.538 11.327 -78.294 1.00 55.44 157 LEU A N 1
ATOM 1232 C CA . LEU A 1 157 ? 40.942 11.217 -77.895 1.00 55.44 157 LEU A CA 1
ATOM 1233 C C . LEU A 1 157 ? 41.283 12.351 -76.907 1.00 55.44 157 LEU A C 1
ATOM 1235 O O . LEU A 1 157 ? 40.990 13.510 -77.216 1.00 55.44 157 LEU A O 1
ATOM 1239 N N . PRO A 1 158 ? 41.914 12.062 -75.751 1.00 57.09 158 PRO A N 1
ATOM 1240 C CA . PRO A 1 158 ? 42.374 13.092 -74.827 1.00 57.09 158 PRO A CA 1
ATOM 1241 C C . PRO A 1 158 ? 43.361 14.031 -75.531 1.00 57.09 158 PRO A C 1
ATOM 1243 O O . PRO A 1 158 ? 44.479 13.646 -75.863 1.00 57.09 158 PRO A O 1
ATOM 1246 N N . THR A 1 159 ? 42.964 15.281 -75.764 1.00 55.62 159 THR A N 1
ATOM 1247 C CA . THR A 1 159 ? 43.787 16.294 -76.450 1.00 55.62 159 THR A CA 1
ATOM 1248 C C . THR A 1 159 ? 44.859 16.928 -75.562 1.00 55.62 159 THR A C 1
ATOM 1250 O O . THR A 1 159 ? 45.507 17.891 -75.962 1.00 55.62 159 THR A O 1
ATOM 1253 N N . THR A 1 160 ? 45.091 16.390 -74.367 1.00 55.19 160 THR A N 1
ATOM 1254 C CA . THR A 1 160 ? 46.156 16.842 -73.470 1.00 55.19 160 THR A CA 1
ATOM 1255 C C . THR A 1 160 ? 46.920 15.639 -72.941 1.00 55.19 160 THR A C 1
ATOM 1257 O O . THR A 1 160 ? 46.544 15.032 -71.940 1.00 55.19 160 THR A O 1
ATOM 1260 N N . MET A 1 161 ? 48.010 15.299 -73.626 1.00 52.19 161 MET A N 1
ATOM 1261 C CA . MET A 1 161 ? 49.046 14.428 -73.082 1.00 52.19 161 MET A CA 1
ATOM 1262 C C . MET A 1 161 ? 49.834 15.233 -72.044 1.00 52.19 161 MET A C 1
ATOM 1264 O O . MET A 1 161 ? 50.770 15.950 -72.392 1.00 52.19 161 MET A O 1
ATOM 1268 N N . MET A 1 162 ? 49.426 15.173 -70.774 1.00 47.66 162 MET A N 1
ATOM 1269 C CA . MET A 1 162 ? 50.340 15.529 -69.690 1.00 47.66 162 MET A CA 1
ATOM 1270 C C . MET A 1 162 ? 51.281 14.354 -69.451 1.00 47.66 162 MET A C 1
ATOM 1272 O O . MET A 1 162 ? 50.869 13.197 -69.475 1.00 47.66 162 MET A O 1
ATOM 1276 N N . GLY A 1 163 ? 52.561 14.696 -69.351 1.00 47.66 163 GLY A N 1
ATOM 1277 C CA . GLY A 1 163 ? 53.680 13.784 -69.483 1.00 47.66 163 GLY A CA 1
ATOM 1278 C C . GLY A 1 163 ? 53.698 12.626 -68.492 1.00 47.66 163 GLY A C 1
ATOM 1279 O O . GLY A 1 163 ? 53.197 12.714 -67.376 1.00 47.66 163 GLY A O 1
ATOM 1280 N N . ASP A 1 164 ? 54.399 11.601 -68.964 1.00 47.25 164 ASP A N 1
ATOM 1281 C CA . ASP A 1 164 ? 54.857 10.392 -68.287 1.00 47.25 164 ASP A CA 1
ATOM 1282 C C . ASP A 1 164 ? 53.850 9.231 -68.158 1.00 47.25 164 ASP A C 1
ATOM 1284 O O . ASP A 1 164 ? 53.165 9.027 -67.160 1.00 47.25 164 ASP A O 1
ATOM 1288 N N . GLY A 1 165 ? 53.839 8.388 -69.197 1.00 54.44 165 GLY A N 1
ATOM 1289 C CA . GLY A 1 165 ? 54.098 6.968 -68.947 1.00 54.44 165 GLY A CA 1
ATOM 1290 C C . GLY A 1 165 ? 52.933 5.979 -68.881 1.00 54.44 165 GLY A C 1
ATOM 1291 O O . GLY A 1 165 ? 53.193 4.824 -68.555 1.00 54.44 165 GLY A O 1
ATOM 1292 N N . VAL A 1 166 ? 51.691 6.333 -69.232 1.00 50.31 166 VAL A N 1
ATOM 1293 C CA . VAL A 1 166 ? 50.608 5.332 -69.366 1.00 50.31 166 VAL A CA 1
ATOM 1294 C C . VAL A 1 166 ? 50.039 5.345 -70.783 1.00 50.31 166 VAL A C 1
ATOM 1296 O O . VAL A 1 166 ? 49.098 6.067 -71.098 1.00 50.31 166 VAL A O 1
ATOM 1299 N N . MET A 1 167 ? 50.635 4.536 -71.659 1.00 55.78 167 MET A N 1
ATOM 1300 C CA . MET A 1 167 ? 50.059 4.201 -72.964 1.00 55.78 167 MET A CA 1
ATOM 1301 C C . MET A 1 167 ? 48.839 3.287 -72.747 1.00 55.78 167 MET A C 1
ATOM 1303 O O . MET A 1 167 ? 49.005 2.215 -72.158 1.00 55.78 167 MET A O 1
ATOM 1307 N N . PRO A 1 168 ? 47.631 3.639 -73.227 1.00 60.22 168 PRO A N 1
ATOM 1308 C CA . PRO A 1 168 ? 46.520 2.695 -73.282 1.00 60.22 168 PRO A CA 1
ATOM 1309 C C . PRO A 1 168 ? 46.921 1.492 -74.144 1.00 60.22 168 PRO A C 1
ATOM 1311 O O . PRO A 1 168 ? 47.426 1.663 -75.255 1.00 60.22 168 PRO A O 1
ATOM 1314 N N . ILE A 1 169 ? 46.726 0.272 -73.634 1.00 58.03 169 ILE A N 1
ATOM 1315 C CA . ILE A 1 169 ? 47.081 -0.973 -74.331 1.00 58.03 169 ILE A CA 1
ATOM 1316 C C . ILE A 1 169 ? 46.127 -1.163 -75.520 1.00 58.03 169 ILE A C 1
ATOM 1318 O O . ILE A 1 169 ? 45.099 -1.830 -75.414 1.00 58.03 169 ILE A O 1
ATOM 1322 N N . MET A 1 170 ? 46.469 -0.578 -76.667 1.00 50.69 170 MET A N 1
ATOM 1323 C CA . MET A 1 170 ? 45.844 -0.879 -77.950 1.00 50.69 170 MET A CA 1
ATOM 1324 C C . MET A 1 170 ? 46.618 -2.035 -78.600 1.00 50.69 170 MET A C 1
ATOM 1326 O O . MET A 1 170 ? 47.684 -1.845 -79.181 1.00 50.69 170 MET A O 1
ATOM 1330 N N . ASP A 1 171 ? 46.110 -3.260 -78.447 1.00 53.62 171 ASP A N 1
ATOM 1331 C CA . ASP A 1 171 ? 46.656 -4.454 -79.106 1.00 53.62 171 ASP A CA 1
ATOM 1332 C C . ASP A 1 171 ? 46.205 -4.467 -80.576 1.00 53.62 171 ASP A C 1
ATOM 1334 O O . ASP A 1 171 ? 45.105 -4.915 -80.892 1.00 53.62 171 ASP A O 1
ATOM 1338 N N . ILE A 1 172 ? 47.037 -3.924 -81.471 1.00 56.72 172 ILE A N 1
ATOM 1339 C CA . ILE A 1 172 ? 46.784 -3.864 -82.923 1.00 56.72 172 ILE A CA 1
ATOM 1340 C C . ILE A 1 172 ? 47.353 -5.067 -83.694 1.00 56.72 172 ILE A C 1
ATOM 1342 O O . ILE A 1 172 ? 47.728 -4.933 -84.859 1.00 56.72 172 ILE A O 1
ATOM 1346 N N . ARG A 1 173 ? 47.461 -6.255 -83.083 1.00 58.66 173 ARG A N 1
ATOM 1347 C CA . ARG A 1 173 ? 47.966 -7.435 -83.806 1.00 58.66 173 ARG A CA 1
ATOM 1348 C C . ARG A 1 173 ? 47.084 -7.754 -85.030 1.00 58.66 173 ARG A C 1
ATOM 1350 O O . ARG A 1 173 ? 45.886 -7.986 -84.862 1.00 58.66 173 ARG A O 1
ATOM 1357 N N . PRO A 1 174 ? 47.649 -7.811 -86.252 1.00 50.44 174 PRO A N 1
ATOM 1358 C CA . PRO A 1 174 ? 46.891 -8.162 -87.445 1.00 50.44 174 PRO A CA 1
ATOM 1359 C C . PRO A 1 174 ? 46.511 -9.647 -87.401 1.00 50.44 174 PRO A C 1
ATOM 1361 O O . PRO A 1 174 ? 47.369 -10.529 -87.341 1.00 50.44 174 PRO A O 1
ATOM 1364 N N . THR A 1 175 ? 45.212 -9.931 -87.437 1.00 51.28 175 THR A N 1
ATOM 1365 C CA . THR A 1 175 ? 44.669 -11.273 -87.656 1.00 51.28 175 THR A CA 1
ATOM 1366 C C . THR A 1 175 ? 44.838 -11.629 -89.130 1.00 51.28 175 THR A C 1
ATOM 1368 O O . THR A 1 175 ? 44.003 -11.302 -89.970 1.00 51.28 175 THR A O 1
ATOM 1371 N N . ASN A 1 176 ? 45.953 -12.277 -89.468 1.00 42.28 176 ASN A N 1
ATOM 1372 C CA . ASN A 1 176 ? 46.143 -12.807 -90.813 1.00 42.28 176 ASN A CA 1
ATOM 1373 C C . ASN A 1 176 ? 45.249 -14.046 -90.981 1.00 42.28 176 ASN A C 1
ATOM 1375 O O . ASN A 1 176 ? 45.441 -15.052 -90.297 1.00 42.28 176 ASN A O 1
ATOM 1379 N N . ASN A 1 177 ? 44.238 -13.944 -91.842 1.00 42.78 177 ASN A N 1
ATOM 1380 C CA . ASN A 1 177 ? 43.381 -15.053 -92.245 1.00 42.78 177 ASN A CA 1
ATOM 1381 C C . ASN A 1 177 ? 43.759 -15.466 -93.674 1.00 42.78 177 ASN A C 1
ATOM 1383 O O . ASN A 1 177 ? 43.682 -14.628 -94.575 1.00 42.78 177 ASN A O 1
ATOM 1387 N N . LYS A 1 178 ? 44.045 -16.767 -93.831 1.00 39.19 178 LYS A N 1
ATOM 1388 C CA . LYS A 1 178 ? 44.514 -17.529 -95.009 1.00 39.19 178 LYS A CA 1
ATOM 1389 C C . LYS A 1 178 ? 46.023 -17.690 -95.159 1.00 39.19 178 LYS A C 1
ATOM 1391 O O . LYS A 1 178 ? 46.738 -16.678 -95.301 1.00 39.19 178 LYS A O 1
#